Protein AF-B2D1W1-F1 (afdb_monomer)

Radius of gyration: 16.61 Å; Cα contacts (8 Å, |Δi|>4): 278; chains: 1; bounding box: 46×45×45 Å

Foldseek 3Di:
DCVVVVDPDKDWDADPALVRIDMPDPVQQFDWDQCALVVLLLLQLLLCQVCVPVAQADKDQAPCDDDPDPLLRGIAGSLSCQVVSPLVSSLVSQVVCDDVSQLVQCVQLVAAPSDQPPDSSPCSQPNDGIHGNSSVRVSVRCLVVVNGPGDSRSSVSSQVSQFDDDDPPDTDRDGDGDSDDDDDD

Nearest PDB structures (foldseek):
  6skq-assembly2_C  TM=9.955E-01  e=2.187E-29  Escherichia coli
  9ixn-assembly1_A  TM=1.001E+00  e=3.248E-29  Pseudomonas aeruginosa
  2x01-assembly1_A  TM=9.995E-01  e=3.848E-29  Pseudomonas aeruginosa
  9ixq-assembly1_A  TM=1.000E+00  e=4.559E-29  Pseudomonas aeruginosa
  2wgw-assembly1_A  TM=9.970E-01  e=4.824E-29  Pseudomonas aeruginosa

pLDDT: mean 96.83, std 8.1, range [33.5, 98.94]

Sequence (185 aa):
EFSAEAVNGVFVLCKSSSKSCATNDLARASKEYLPASTFKIPNAIIGLETGVIKNEHQVFKWDGKPRAMKQWERDLTLRGAIQVSAVPVFQQIAREVGEVRMQKYLKNFSYGNQNISGGIDKFWLEGQLRISAVNQVEFLESLYLNKLSASKENQLIVKEALVTEAAPEYLVHSKTGFSGVGTES

Secondary structure (DSSP, 8-state):
-GGGGT-----EEESSSTTSEEES-HHHHT--B--GGGGHHHHHHHHHHTTSS--TT-EE---S---SSGGGSS-EEHHHHHHTT-HHHHHHHHHHH-HHHHHHHHHHTT-TT---TT-TTTTTTTSS--B-HHHHHHHHHHHHTT-SSS-HHHHHHHHHHTEEEEETTEEEE------------

Solvent-accessible surface area (backbone atoms only — not comparable to full-atom values): 10769 Å² total; per-residue (Å²): 121,54,74,84,74,70,51,92,75,66,55,79,50,56,62,100,42,84,90,44,62,50,58,84,33,74,72,58,29,67,44,62,38,65,46,19,52,41,48,53,58,63,51,49,44,50,24,40,77,69,55,74,34,81,54,74,81,44,70,50,75,54,88,84,61,91,59,101,45,75,90,56,67,44,69,28,38,54,40,50,33,57,69,73,56,35,58,72,62,55,26,52,47,32,56,72,57,29,63,74,55,50,49,53,49,31,58,64,52,63,47,48,72,53,33,60,50,74,40,66,62,35,12,44,54,76,34,60,25,28,35,19,60,54,51,52,49,52,46,51,50,28,45,73,73,51,65,44,88,58,60,59,66,48,40,48,52,53,50,62,39,24,56,74,47,80,55,100,90,48,75,40,68,61,73,69,58,70,69,69,87,76,79,90,125

Structure (mmCIF, N/CA/C/O backbone):
data_AF-B2D1W1-F1
#
_entry.id   AF-B2D1W1-F1
#
loop_
_atom_site.group_PDB
_atom_site.id
_atom_site.type_symbol
_atom_site.label_atom_id
_atom_site.label_alt_id
_atom_site.label_comp_id
_atom_site.label_asym_id
_atom_site.label_entity_id
_atom_site.label_seq_id
_atom_site.pdbx_PDB_ins_code
_atom_site.Cartn_x
_atom_site.Cartn_y
_atom_site.Cartn_z
_atom_site.occupancy
_atom_site.B_iso_or_equiv
_atom_site.auth_seq_id
_atom_site.auth_comp_id
_atom_site.auth_asym_id
_atom_site.auth_atom_id
_atom_site.pdbx_PDB_model_num
ATOM 1 N N . GLU A 1 1 ? 9.382 -6.962 -25.037 1.00 93.69 1 GLU A N 1
ATOM 2 C CA . GLU A 1 1 ? 8.246 -6.499 -24.205 1.00 93.69 1 GLU A CA 1
ATOM 3 C C . GLU A 1 1 ? 7.854 -5.037 -24.450 1.00 93.69 1 GLU A C 1
ATOM 5 O O . GLU A 1 1 ? 7.032 -4.801 -25.320 1.00 93.69 1 GLU A O 1
ATOM 10 N N . PHE A 1 2 ? 8.444 -4.038 -23.781 1.00 94.56 2 PHE A N 1
ATOM 11 C CA . PHE A 1 2 ? 7.906 -2.658 -23.750 1.00 94.56 2 PHE A CA 1
ATOM 12 C C . PHE A 1 2 ? 7.833 -1.907 -25.100 1.00 94.56 2 PHE A C 1
ATOM 14 O O . PHE A 1 2 ? 6.983 -1.035 -25.265 1.00 94.56 2 PHE A O 1
ATOM 21 N N . SER A 1 3 ? 8.692 -2.240 -26.072 1.00 92.38 3 SER A N 1
ATOM 22 C CA . SER A 1 3 ? 8.760 -1.524 -27.358 1.00 92.38 3 SER A CA 1
ATOM 23 C C . SER A 1 3 ? 7.545 -1.739 -28.265 1.00 92.38 3 SER A C 1
ATOM 25 O O . SER A 1 3 ? 7.283 -0.874 -29.094 1.00 92.38 3 SER A O 1
ATOM 27 N N . ALA A 1 4 ? 6.833 -2.866 -28.147 1.00 94.56 4 ALA A N 1
ATOM 28 C CA . ALA A 1 4 ? 5.715 -3.187 -29.041 1.00 94.56 4 ALA A CA 1
ATOM 29 C C . ALA A 1 4 ? 4.535 -2.210 -28.880 1.00 94.56 4 ALA A C 1
ATOM 31 O O . ALA A 1 4 ? 3.869 -1.891 -29.855 1.00 94.56 4 ALA A O 1
ATOM 32 N N . GLU A 1 5 ? 4.348 -1.686 -27.667 1.00 95.81 5 GLU A N 1
ATOM 33 C CA . GLU A 1 5 ? 3.264 -0.764 -27.294 1.00 95.81 5 GLU A CA 1
ATOM 34 C C . GLU A 1 5 ? 3.790 0.648 -26.963 1.00 95.81 5 GLU A C 1
ATOM 36 O O . GLU A 1 5 ? 3.097 1.451 -26.344 1.00 95.81 5 GLU A O 1
ATOM 41 N N . ALA A 1 6 ? 5.050 0.942 -27.314 1.00 95.94 6 ALA A N 1
ATOM 42 C CA . ALA A 1 6 ? 5.727 2.211 -27.021 1.00 95.94 6 ALA A CA 1
ATOM 43 C C . ALA A 1 6 ? 5.641 2.653 -25.539 1.00 95.94 6 ALA A C 1
ATOM 45 O O . ALA A 1 6 ? 5.537 3.841 -25.225 1.00 95.94 6 ALA A O 1
ATOM 46 N N . VAL A 1 7 ? 5.701 1.699 -24.601 1.00 96.62 7 VAL A N 1
ATOM 47 C CA . VAL A 1 7 ? 5.564 1.989 -23.168 1.00 96.62 7 VAL A CA 1
ATOM 48 C C . VAL A 1 7 ? 6.906 2.389 -22.565 1.00 96.62 7 VAL A C 1
ATOM 50 O O . VAL A 1 7 ? 7.843 1.596 -22.487 1.00 96.62 7 VAL A O 1
ATOM 53 N N . ASN A 1 8 ? 6.965 3.599 -22.015 1.00 96.75 8 ASN A N 1
ATOM 54 C CA . ASN A 1 8 ? 8.075 4.040 -21.176 1.00 96.75 8 ASN A CA 1
ATOM 55 C C . ASN A 1 8 ? 7.902 3.491 -19.750 1.00 96.75 8 ASN A C 1
ATOM 57 O O . ASN A 1 8 ? 7.225 4.105 -18.924 1.00 96.75 8 ASN A O 1
ATOM 61 N N . GLY A 1 9 ? 8.506 2.338 -19.451 1.00 96.69 9 GLY A N 1
ATOM 62 C CA . GLY A 1 9 ? 8.301 1.616 -18.191 1.00 96.69 9 GLY A CA 1
ATOM 63 C C . GLY A 1 9 ? 9.570 1.019 -17.584 1.00 96.69 9 GLY A C 1
ATOM 64 O O . GLY A 1 9 ? 10.626 0.967 -18.212 1.00 96.69 9 GLY A O 1
ATOM 65 N N . VAL A 1 10 ? 9.451 0.570 -16.333 1.00 98.44 10 VAL A N 1
ATOM 66 C CA . VAL A 1 10 ?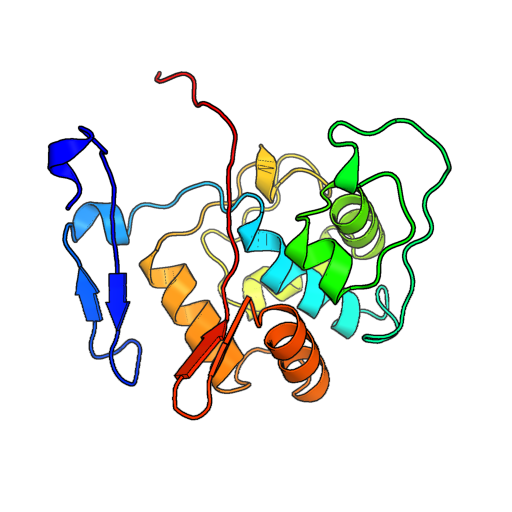 10.499 -0.174 -15.630 1.00 98.44 10 VAL A CA 1
ATOM 67 C C . VAL A 1 10 ? 9.917 -1.423 -14.982 1.00 98.44 10 VAL A C 1
ATOM 69 O O . VAL A 1 10 ? 8.805 -1.394 -14.455 1.00 98.44 10 VAL A O 1
ATOM 72 N N . PHE A 1 11 ? 10.680 -2.506 -15.010 1.00 98.69 11 PHE A N 1
ATOM 73 C CA . PHE A 1 11 ? 10.396 -3.761 -14.339 1.00 98.69 11 PHE A CA 1
ATOM 74 C C . PHE A 1 11 ? 11.609 -4.164 -13.507 1.00 98.69 11 PHE A C 1
ATOM 76 O O . PHE A 1 11 ? 12.718 -4.241 -14.029 1.00 98.69 11 PHE A O 1
ATOM 83 N N . VAL A 1 12 ? 11.385 -4.426 -12.220 1.00 98.75 12 VAL A N 1
ATOM 84 C CA . VAL A 1 12 ? 12.410 -4.898 -11.285 1.00 98.75 12 VAL A CA 1
ATOM 85 C C . VAL A 1 12 ? 12.011 -6.290 -10.817 1.00 98.75 12 VAL A C 1
ATOM 87 O O . VAL A 1 12 ? 10.910 -6.476 -10.303 1.00 98.75 12 VAL A O 1
ATOM 90 N N . LEU A 1 13 ? 12.908 -7.259 -10.985 1.00 98.69 13 LEU A N 1
ATOM 91 C CA . LEU A 1 13 ? 12.710 -8.637 -10.548 1.00 98.69 13 LEU A CA 1
ATOM 92 C C . LEU A 1 13 ? 13.855 -9.055 -9.643 1.00 98.69 13 LEU A C 1
ATOM 94 O O . LEU A 1 13 ? 15.015 -8.943 -10.033 1.00 98.69 13 LEU A O 1
ATOM 98 N N . CYS A 1 14 ? 13.527 -9.597 -8.474 1.00 98.25 14 CYS A N 1
ATOM 99 C CA . CYS A 1 14 ? 14.514 -10.081 -7.523 1.00 98.25 14 CYS A CA 1
ATOM 100 C C . CYS A 1 14 ? 14.258 -11.545 -7.187 1.00 98.25 14 CYS A C 1
ATOM 102 O O . CYS A 1 14 ? 13.140 -11.926 -6.839 1.00 98.25 14 CYS A O 1
ATOM 104 N N . LYS A 1 15 ? 15.296 -12.377 -7.300 1.00 97.50 15 LYS A N 1
ATOM 105 C CA . LYS A 1 15 ? 15.209 -13.805 -6.991 1.00 97.50 15 LYS A CA 1
ATOM 106 C C . LYS A 1 15 ? 15.687 -14.045 -5.565 1.00 97.50 15 LYS A C 1
ATOM 108 O O . LYS A 1 15 ? 16.802 -13.672 -5.208 1.00 97.50 15 LYS A O 1
ATOM 113 N N . SER A 1 16 ? 14.852 -14.707 -4.768 1.00 94.12 16 SER A N 1
ATOM 114 C CA . SER A 1 16 ? 15.085 -15.059 -3.357 1.00 94.12 16 SER A CA 1
ATOM 115 C C . SER A 1 16 ? 15.177 -13.882 -2.379 1.00 94.12 16 SER A C 1
ATOM 117 O O . SER A 1 16 ? 14.629 -13.982 -1.287 1.00 94.12 16 SER A O 1
ATOM 119 N N . SER A 1 17 ? 15.865 -12.793 -2.734 1.00 94.62 17 SER A N 1
ATOM 120 C CA . SER A 1 17 ? 15.967 -11.586 -1.909 1.00 94.62 17 SER A CA 1
ATOM 121 C C . SER A 1 17 ? 16.249 -10.333 -2.737 1.00 94.62 17 SER A C 1
ATOM 123 O O . SER A 1 17 ? 16.724 -10.433 -3.870 1.00 94.62 17 SER A O 1
ATOM 125 N N . SER A 1 18 ? 16.069 -9.157 -2.134 1.00 91.06 18 SER A N 1
ATOM 126 C CA . SER A 1 18 ? 16.426 -7.847 -2.712 1.00 91.06 18 SER A CA 1
ATOM 127 C C . SER A 1 18 ? 17.922 -7.676 -3.031 1.00 91.06 18 SER A C 1
ATOM 129 O O . SER A 1 18 ? 18.312 -6.743 -3.726 1.00 91.06 18 SER A O 1
ATOM 131 N N . LYS A 1 19 ? 18.786 -8.599 -2.586 1.00 93.38 19 LYS A N 1
ATOM 132 C CA . LYS A 1 19 ? 20.223 -8.600 -2.913 1.00 93.38 19 LYS A CA 1
ATOM 133 C C . LYS A 1 19 ? 20.537 -9.128 -4.316 1.00 93.38 19 LYS A C 1
ATOM 135 O O . LYS A 1 19 ? 21.670 -8.999 -4.768 1.00 93.38 19 LYS A O 1
ATOM 140 N N . SER A 1 20 ? 19.576 -9.765 -4.986 1.00 96.31 20 SER A N 1
ATOM 141 C CA . SER A 1 20 ? 19.757 -10.355 -6.316 1.00 96.31 20 SER A CA 1
ATOM 142 C C . SER A 1 20 ? 18.635 -9.897 -7.241 1.00 96.31 20 SER A C 1
ATOM 144 O O . SER A 1 20 ? 17.675 -10.629 -7.486 1.00 96.31 20 SER A O 1
ATOM 146 N N . CYS A 1 21 ? 18.754 -8.658 -7.719 1.00 97.56 21 CYS A N 1
ATOM 147 C CA . CYS A 1 21 ? 17.771 -8.004 -8.577 1.00 97.56 21 CYS A CA 1
ATOM 148 C C . CYS A 1 21 ? 18.305 -7.749 -9.989 1.00 97.56 21 CYS A C 1
ATOM 150 O O . CYS A 1 21 ? 19.489 -7.480 -10.181 1.00 97.56 21 CYS A O 1
ATOM 152 N N . ALA A 1 22 ? 17.401 -7.763 -10.964 1.00 98.44 22 ALA A N 1
ATOM 153 C CA . ALA A 1 22 ? 17.620 -7.308 -12.329 1.00 98.44 22 ALA A CA 1
ATOM 154 C C . ALA A 1 22 ? 16.543 -6.284 -12.713 1.00 98.44 22 ALA A C 1
ATOM 156 O O . ALA A 1 22 ? 15.417 -6.336 -12.213 1.00 98.44 22 ALA A O 1
ATOM 157 N N . THR A 1 23 ? 16.886 -5.354 -13.603 1.00 98.69 23 THR A N 1
ATOM 158 C CA . THR A 1 23 ? 15.960 -4.346 -14.136 1.00 98.69 23 THR A CA 1
ATOM 159 C C . THR A 1 23 ? 16.285 -4.026 -15.588 1.00 98.69 23 THR A C 1
ATOM 161 O O . THR A 1 23 ? 17.437 -4.150 -16.004 1.00 98.69 23 THR A O 1
ATOM 164 N N . ASN A 1 24 ? 15.282 -3.602 -16.359 1.00 98.38 24 ASN A N 1
ATOM 165 C CA . ASN A 1 24 ? 15.484 -3.096 -17.719 1.00 98.38 24 ASN A CA 1
ATOM 166 C C . ASN A 1 24 ? 15.992 -1.643 -17.755 1.00 98.38 24 ASN A C 1
ATOM 168 O O . ASN A 1 24 ? 16.509 -1.215 -18.781 1.00 98.38 24 ASN A O 1
ATOM 172 N N . ASP A 1 25 ? 15.828 -0.883 -16.669 1.00 98.38 25 ASP A N 1
ATOM 173 C CA . ASP A 1 25 ? 16.260 0.514 -16.563 1.00 98.38 25 ASP A CA 1
ATOM 174 C C . ASP A 1 25 ? 16.663 0.817 -15.112 1.00 98.38 25 ASP A C 1
ATOM 176 O O . ASP A 1 25 ? 15.821 0.897 -14.212 1.00 98.38 25 ASP A O 1
ATOM 180 N N . LEU A 1 26 ? 17.971 0.953 -14.874 1.00 97.75 26 LEU A N 1
ATOM 181 C CA . LEU A 1 26 ? 18.530 1.215 -13.543 1.00 97.75 26 LEU A CA 1
ATOM 182 C C . LEU A 1 26 ? 18.140 2.596 -13.012 1.00 97.75 26 LEU A C 1
ATOM 184 O O . LEU A 1 26 ? 17.819 2.731 -11.832 1.00 97.75 26 LEU A O 1
ATOM 188 N N . ALA A 1 27 ? 18.142 3.616 -13.871 1.00 98.12 27 ALA A N 1
ATOM 189 C CA . ALA A 1 27 ? 17.831 4.978 -13.459 1.00 98.12 27 ALA A CA 1
ATOM 190 C C . ALA A 1 27 ? 16.348 5.099 -13.092 1.00 98.12 27 ALA A C 1
ATOM 192 O O . ALA A 1 27 ? 15.994 5.655 -12.050 1.00 98.12 27 ALA A O 1
ATOM 193 N N . ARG A 1 28 ? 15.463 4.520 -13.912 1.00 98.44 28 ARG A N 1
ATOM 194 C CA . ARG A 1 28 ? 14.019 4.559 -13.665 1.00 98.44 28 ARG A CA 1
ATOM 195 C C . ARG A 1 28 ? 13.584 3.656 -12.515 1.00 98.44 28 ARG A C 1
ATOM 197 O O . ARG A 1 28 ? 12.602 3.992 -11.859 1.00 98.44 28 ARG A O 1
ATOM 204 N N . ALA A 1 29 ? 14.305 2.571 -12.225 1.00 98.62 29 ALA A N 1
ATOM 205 C CA . ALA A 1 29 ? 14.002 1.688 -11.093 1.00 98.62 29 ALA A CA 1
ATOM 206 C C . ALA A 1 29 ? 14.073 2.420 -9.742 1.00 98.62 29 ALA A C 1
ATOM 208 O O . ALA A 1 29 ? 13.278 2.131 -8.845 1.00 98.62 29 ALA A O 1
ATOM 209 N N . SER A 1 30 ? 14.981 3.394 -9.631 1.00 98.38 30 SER A N 1
ATOM 210 C CA . SER A 1 30 ? 15.166 4.238 -8.445 1.00 98.38 30 SER A CA 1
ATOM 211 C C . SER A 1 30 ? 14.381 5.552 -8.494 1.00 98.38 30 SER A C 1
ATOM 213 O O . SER A 1 30 ? 14.329 6.263 -7.493 1.00 98.38 30 SER A O 1
ATOM 215 N N . LYS A 1 31 ? 13.745 5.889 -9.624 1.00 98.62 31 LYS A N 1
ATOM 216 C CA . LYS A 1 31 ? 12.903 7.085 -9.739 1.00 98.62 31 LYS A CA 1
ATOM 217 C C . LYS A 1 31 ? 11.603 6.887 -8.964 1.00 98.62 31 LYS A C 1
ATOM 219 O O . LYS A 1 31 ? 10.946 5.854 -9.085 1.00 98.62 31 LYS A O 1
ATOM 224 N N . GLU A 1 32 ? 11.229 7.888 -8.177 1.00 98.62 32 GLU A N 1
ATOM 225 C CA . GLU A 1 32 ? 10.056 7.815 -7.313 1.00 98.62 32 GLU A CA 1
ATOM 226 C C . GLU A 1 32 ? 8.794 8.359 -8.001 1.00 98.62 32 GLU A C 1
ATOM 228 O O . GLU A 1 32 ? 8.817 9.406 -8.651 1.00 98.62 32 GLU A O 1
ATOM 233 N N . TYR A 1 33 ? 7.670 7.666 -7.818 1.00 98.62 33 TYR A N 1
ATOM 234 C CA . TYR A 1 33 ? 6.361 8.026 -8.371 1.00 98.62 33 TYR A CA 1
ATOM 235 C C . TYR A 1 33 ? 5.2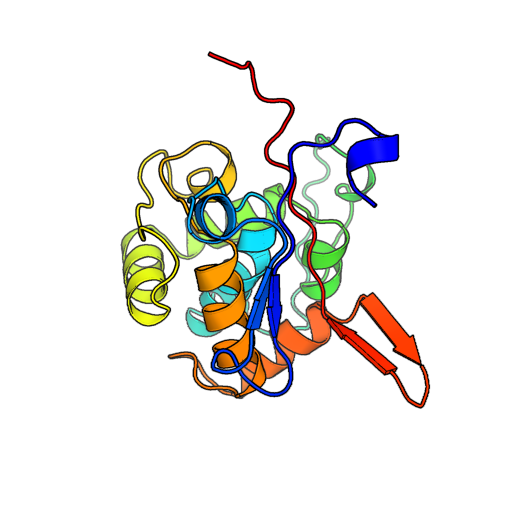78 7.963 -7.294 1.00 98.62 33 TYR A C 1
ATOM 237 O O . TYR A 1 33 ? 5.484 7.393 -6.222 1.00 98.62 33 TYR A O 1
ATOM 245 N N . LEU A 1 34 ? 4.104 8.534 -7.577 1.00 98.56 34 LEU A N 1
ATOM 246 C CA . LEU A 1 34 ? 2.923 8.328 -6.739 1.00 98.56 34 LEU A CA 1
ATOM 247 C C . LEU A 1 34 ? 2.612 6.823 -6.641 1.00 98.56 34 LEU A C 1
ATOM 249 O O . LEU A 1 34 ? 2.502 6.165 -7.677 1.00 98.56 34 LEU A O 1
ATOM 253 N N . PRO A 1 35 ? 2.421 6.264 -5.433 1.00 98.75 35 PRO A N 1
ATOM 254 C CA . PRO A 1 35 ? 2.075 4.849 -5.290 1.00 98.75 35 PRO A CA 1
ATOM 255 C C . PRO A 1 35 ? 0.647 4.536 -5.758 1.00 98.75 35 PRO A C 1
ATOM 257 O O . PRO A 1 35 ? 0.329 3.389 -6.083 1.00 98.75 35 PRO A O 1
ATOM 260 N N . ALA A 1 36 ? -0.246 5.532 -5.763 1.00 98.69 36 ALA A N 1
ATOM 261 C CA . ALA A 1 36 ? -1.661 5.342 -6.039 1.00 98.69 36 ALA A CA 1
ATOM 262 C C . ALA A 1 36 ? -2.220 4.151 -5.233 1.00 98.69 36 ALA A C 1
ATOM 264 O O . ALA A 1 36 ? -1.994 4.015 -4.031 1.00 98.69 36 ALA A O 1
ATOM 265 N N . SER A 1 37 ? -2.952 3.247 -5.881 1.00 98.75 37 SER A N 1
ATOM 266 C CA . SER A 1 37 ? -3.598 2.132 -5.188 1.00 98.75 37 SER A CA 1
ATOM 267 C C . SER A 1 37 ? -2.663 1.030 -4.674 1.00 98.75 37 SER A C 1
ATOM 269 O O . SER A 1 37 ? -3.156 0.180 -3.928 1.00 98.75 37 SER A O 1
ATOM 271 N N . THR A 1 38 ? -1.355 1.038 -4.971 1.00 98.94 38 THR A N 1
ATOM 272 C CA . THR A 1 38 ? -0.424 0.124 -4.275 1.00 98.94 38 THR A CA 1
ATOM 273 C C . THR A 1 38 ? -0.316 0.482 -2.792 1.00 98.94 38 THR A C 1
ATOM 275 O O . THR A 1 38 ? -0.098 -0.393 -1.960 1.00 98.94 38 THR A O 1
ATOM 278 N N . PHE A 1 39 ? -0.585 1.745 -2.431 1.00 98.94 39 PHE A N 1
ATOM 279 C CA . PHE A 1 39 ? -0.595 2.219 -1.046 1.00 98.94 39 PHE A CA 1
ATOM 280 C C . PHE A 1 39 ? -1.648 1.529 -0.161 1.00 98.94 39 PHE A C 1
ATOM 282 O O . PHE A 1 39 ? -1.575 1.586 1.064 1.00 98.94 39 PHE A O 1
ATOM 289 N N . LYS A 1 40 ? -2.613 0.810 -0.750 1.00 98.94 40 LYS A N 1
ATOM 290 C CA . LYS A 1 40 ? -3.554 -0.012 0.022 1.00 98.94 40 LYS A CA 1
ATOM 291 C C . LYS A 1 40 ? -2.852 -1.095 0.851 1.00 98.94 40 LYS A C 1
ATOM 293 O O . LYS A 1 40 ? -3.407 -1.492 1.868 1.00 98.94 40 LYS A O 1
ATOM 298 N N . ILE A 1 41 ? -1.645 -1.529 0.464 1.00 98.94 41 ILE A N 1
ATOM 299 C CA . ILE A 1 41 ? -0.858 -2.507 1.228 1.00 98.94 41 ILE A CA 1
ATOM 300 C C . ILE A 1 41 ? -0.434 -1.930 2.591 1.00 98.94 41 ILE A C 1
ATOM 302 O O . ILE A 1 41 ? -0.916 -2.440 3.603 1.00 98.94 41 ILE A O 1
ATOM 306 N N . PRO A 1 42 ? 0.390 -0.861 2.674 1.00 98.94 42 PRO A N 1
ATOM 307 C CA . PRO A 1 42 ? 0.742 -0.281 3.968 1.00 98.94 42 PRO A CA 1
ATOM 308 C C . PRO A 1 42 ? -0.484 0.267 4.706 1.00 98.94 42 PRO A C 1
ATOM 310 O O . PRO A 1 42 ? -0.581 0.083 5.913 1.00 98.94 42 PRO A O 1
ATOM 313 N N . ASN A 1 43 ? -1.458 0.867 4.010 1.00 98.94 43 ASN A N 1
ATOM 314 C CA . ASN A 1 43 ? -2.650 1.417 4.663 1.00 98.94 43 ASN A CA 1
ATOM 315 C C . ASN A 1 43 ? -3.492 0.327 5.363 1.00 98.94 43 ASN A C 1
ATOM 317 O O . ASN A 1 43 ? -3.991 0.551 6.461 1.00 98.94 43 ASN A O 1
ATOM 321 N N . ALA A 1 44 ? -3.594 -0.880 4.790 1.00 98.94 44 ALA A N 1
ATOM 322 C CA . ALA A 1 44 ? -4.268 -2.007 5.443 1.00 98.94 44 ALA A CA 1
ATOM 323 C C . ALA A 1 44 ? -3.530 -2.474 6.707 1.00 98.94 44 ALA A C 1
ATOM 325 O O . ALA A 1 44 ? -4.163 -2.658 7.744 1.00 98.94 44 ALA A O 1
ATOM 326 N N . ILE A 1 45 ? -2.199 -2.612 6.642 1.00 98.94 45 ILE A N 1
ATOM 327 C CA . ILE A 1 45 ? -1.377 -3.003 7.801 1.00 98.94 45 ILE A CA 1
ATOM 328 C C . ILE A 1 45 ? -1.540 -1.974 8.924 1.00 98.94 45 ILE A C 1
ATOM 330 O O . ILE A 1 45 ? -1.775 -2.338 10.070 1.00 98.94 45 ILE A O 1
ATOM 334 N N . ILE A 1 46 ? -1.469 -0.683 8.592 1.00 98.94 46 ILE A N 1
ATOM 335 C CA . ILE A 1 46 ? -1.609 0.411 9.559 1.00 98.94 46 ILE A CA 1
ATOM 336 C C . ILE A 1 46 ? -3.018 0.439 10.152 1.00 98.94 46 ILE A C 1
ATOM 338 O O . ILE A 1 46 ? -3.170 0.604 11.362 1.00 98.94 46 ILE A O 1
ATOM 342 N N . GLY A 1 47 ? -4.048 0.265 9.323 1.00 98.94 47 GLY A N 1
ATOM 343 C CA . GLY A 1 47 ? -5.431 0.183 9.778 1.00 98.94 47 GLY A CA 1
ATOM 344 C C . GLY A 1 47 ? -5.632 -0.933 10.805 1.00 98.94 47 GLY A C 1
ATOM 345 O O . GLY A 1 47 ? -6.232 -0.686 11.849 1.00 98.94 47 GLY A O 1
ATOM 346 N N . LEU A 1 48 ? -5.069 -2.119 10.555 1.00 98.94 48 LEU A N 1
ATOM 347 C CA . LEU A 1 48 ? -5.109 -3.246 11.491 1.00 98.94 48 LEU A CA 1
ATOM 348 C C . LEU A 1 48 ? -4.317 -2.962 12.779 1.00 98.94 48 LEU A C 1
ATOM 350 O O . LEU A 1 48 ? -4.846 -3.092 13.878 1.00 98.94 48 LEU A O 1
ATOM 354 N N . GLU A 1 49 ? -3.072 -2.491 12.667 1.00 98.88 49 GLU A N 1
ATOM 355 C CA . GLU A 1 49 ? -2.210 -2.214 13.830 1.00 98.88 49 GLU A CA 1
ATOM 356 C C . GLU A 1 49 ? -2.744 -1.098 14.734 1.00 98.88 49 GLU A C 1
ATOM 358 O O . GLU A 1 49 ? -2.450 -1.041 15.926 1.00 98.88 49 GLU A O 1
ATOM 363 N N . THR A 1 50 ? -3.510 -0.167 14.171 1.00 98.81 50 THR A N 1
ATOM 364 C CA . THR A 1 50 ? -4.126 0.925 14.931 1.00 98.81 50 THR A CA 1
ATOM 365 C C . THR A 1 50 ? -5.509 0.584 15.480 1.00 98.81 50 THR A C 1
ATOM 367 O O . THR A 1 50 ? -6.096 1.427 16.161 1.00 98.81 50 THR A O 1
ATOM 370 N N . GLY A 1 51 ? -6.031 -0.612 15.184 1.00 98.62 51 GLY A N 1
ATOM 371 C CA . GLY A 1 51 ? -7.372 -1.056 15.568 1.00 98.62 51 GLY A CA 1
ATOM 372 C C . GLY A 1 51 ? -8.514 -0.371 14.809 1.00 98.62 51 GLY A C 1
ATOM 373 O O . GLY A 1 51 ? -9.675 -0.611 15.128 1.00 98.62 51 GLY A O 1
ATOM 374 N N . VAL A 1 52 ? -8.208 0.469 13.811 1.00 98.69 52 VAL A N 1
ATOM 375 C CA . VAL A 1 52 ? -9.199 1.072 12.897 1.00 98.69 52 VAL A CA 1
ATOM 376 C C . VAL A 1 52 ? -9.872 -0.015 12.058 1.00 98.69 52 VAL A C 1
ATOM 378 O O . VAL A 1 52 ? -11.075 0.015 11.805 1.00 98.69 52 VAL A O 1
ATOM 381 N N . ILE A 1 53 ? -9.083 -1.009 11.656 1.00 98.75 53 ILE A N 1
ATOM 382 C CA . ILE A 1 53 ? -9.577 -2.266 11.118 1.00 98.75 53 ILE A CA 1
ATOM 383 C C . ILE A 1 53 ? -9.471 -3.290 12.245 1.00 98.75 53 ILE A C 1
ATOM 385 O O . ILE A 1 53 ? -8.377 -3.598 12.703 1.00 98.75 53 ILE A O 1
ATOM 389 N N . LYS A 1 54 ? -10.607 -3.809 12.704 1.00 98.19 54 LYS A N 1
ATOM 390 C CA . LYS A 1 54 ? -10.691 -4.749 13.821 1.00 98.19 54 LYS A CA 1
ATOM 391 C C . LYS A 1 54 ? -9.988 -6.069 13.513 1.00 98.19 54 LYS A C 1
ATOM 393 O O . LYS A 1 54 ? -9.305 -6.596 14.381 1.00 98.19 54 LYS A O 1
ATOM 398 N N . ASN A 1 55 ? -10.238 -6.620 12.325 1.00 97.44 55 ASN A N 1
ATOM 399 C CA . ASN A 1 55 ? -9.690 -7.882 11.823 1.00 97.44 55 ASN A CA 1
ATOM 400 C C . ASN A 1 55 ? -10.052 -8.068 10.333 1.00 97.44 55 ASN A C 1
ATOM 402 O O . ASN A 1 55 ? -10.714 -7.222 9.724 1.00 97.44 55 ASN A O 1
ATOM 406 N N . GLU A 1 56 ? -9.648 -9.190 9.744 1.00 94.62 56 GLU A N 1
ATOM 407 C CA . GLU A 1 56 ? -9.886 -9.577 8.350 1.00 94.62 56 GLU A CA 1
ATOM 408 C C . GLU A 1 56 ? -11.371 -9.743 7.981 1.00 94.62 56 GLU A C 1
ATOM 410 O O . GLU A 1 56 ? -11.737 -9.621 6.807 1.00 94.62 56 GLU A O 1
ATOM 415 N N . HIS A 1 57 ? -12.235 -9.980 8.973 1.00 97.00 57 HIS A N 1
ATOM 416 C CA . HIS A 1 57 ? -13.674 -10.185 8.796 1.00 97.00 57 HIS A CA 1
ATOM 417 C C . HIS A 1 57 ? -14.498 -8.897 8.892 1.00 97.00 57 HIS A C 1
ATOM 419 O O . HIS A 1 57 ? -15.715 -8.936 8.696 1.00 97.00 57 HIS A O 1
ATOM 425 N N . GLN A 1 58 ? -13.876 -7.749 9.179 1.00 97.94 58 GLN A N 1
ATOM 426 C CA . GLN A 1 58 ? -14.593 -6.479 9.195 1.00 97.94 58 GLN A CA 1
ATOM 427 C C . GLN A 1 58 ? -15.242 -6.198 7.835 1.00 97.94 58 GLN A C 1
ATOM 429 O O . GLN A 1 58 ? -14.604 -6.255 6.780 1.00 97.94 58 GLN A O 1
ATOM 434 N N . VAL A 1 59 ? -16.526 -5.842 7.887 1.00 98.19 59 VAL A N 1
ATOM 435 C CA . VAL A 1 59 ? -17.301 -5.407 6.727 1.00 98.19 59 VAL A CA 1
ATOM 436 C C . VAL A 1 59 ? -17.363 -3.884 6.706 1.00 98.19 59 VAL A C 1
ATOM 438 O O . VAL A 1 59 ? -17.872 -3.252 7.630 1.00 98.19 59 VAL A O 1
ATOM 441 N N . PHE A 1 60 ? -16.885 -3.294 5.616 1.00 98.19 60 PHE A N 1
ATOM 442 C CA . PHE A 1 60 ? -17.034 -1.879 5.305 1.00 98.19 60 PHE A CA 1
ATOM 443 C C . PHE A 1 60 ? -18.372 -1.676 4.599 1.00 98.19 60 PHE A C 1
ATOM 445 O O . PHE A 1 60 ? -18.514 -1.993 3.413 1.00 98.19 60 PHE A O 1
ATOM 452 N N . LYS A 1 61 ? -19.364 -1.189 5.349 1.00 97.81 61 LYS A N 1
ATOM 453 C CA . LYS A 1 61 ? -20.725 -0.987 4.845 1.00 97.81 61 LYS A CA 1
ATOM 454 C C . LYS A 1 61 ? -20.754 0.113 3.784 1.00 97.81 61 LYS A C 1
ATOM 456 O O . LYS A 1 61 ? -20.111 1.154 3.935 1.00 97.81 61 LYS A O 1
ATOM 461 N N . TRP A 1 62 ? -21.506 -0.112 2.714 1.00 97.69 62 TRP A N 1
ATOM 462 C CA . TRP A 1 62 ? -21.815 0.933 1.747 1.00 97.69 62 TRP A CA 1
ATOM 463 C C . TRP A 1 62 ? -22.944 1.822 2.273 1.00 97.69 62 TRP A C 1
ATOM 465 O O . TRP A 1 62 ? -23.930 1.349 2.830 1.00 97.69 62 TRP A O 1
ATOM 475 N N . ASP A 1 63 ? -22.795 3.128 2.084 1.00 95.00 63 ASP A N 1
ATOM 476 C CA . ASP A 1 63 ? -23.721 4.175 2.530 1.00 95.00 63 ASP A CA 1
ATOM 477 C C . ASP A 1 63 ? -24.881 4.427 1.548 1.00 95.00 63 ASP A C 1
ATOM 479 O O . ASP A 1 63 ? -25.668 5.359 1.728 1.00 95.00 63 ASP A O 1
ATOM 483 N N . GLY A 1 64 ? -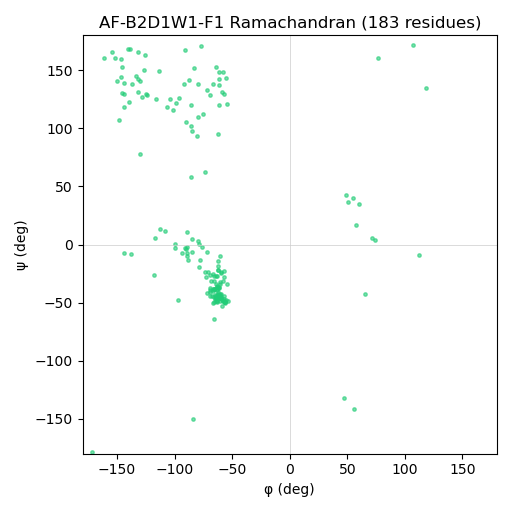24.978 3.630 0.481 1.00 95.94 64 GLY A N 1
ATOM 484 C CA . GLY A 1 64 ? -25.987 3.787 -0.566 1.00 95.94 64 GLY A CA 1
ATOM 485 C C . GLY A 1 64 ? -25.734 4.968 -1.508 1.00 95.94 64 GLY A C 1
ATOM 486 O O . GLY A 1 64 ? -26.572 5.247 -2.367 1.00 95.94 64 GLY A O 1
ATOM 487 N N . LYS A 1 65 ? -24.613 5.693 -1.371 1.00 96.25 65 LYS A N 1
ATOM 488 C CA . LYS A 1 65 ? -24.299 6.842 -2.230 1.00 96.25 65 LYS A CA 1
ATOM 489 C C . LYS A 1 65 ? -23.560 6.402 -3.497 1.00 96.25 65 LYS A C 1
ATOM 491 O O . LYS A 1 65 ? -22.700 5.518 -3.417 1.00 96.25 65 LYS A O 1
ATOM 496 N N . PRO A 1 66 ? -23.851 7.012 -4.663 1.00 96.94 66 PRO A N 1
ATOM 497 C CA . PRO A 1 66 ? -23.125 6.721 -5.895 1.00 96.94 66 PRO A CA 1
ATOM 498 C C . PRO A 1 66 ? -21.613 6.916 -5.739 1.00 96.94 66 PRO A C 1
ATOM 500 O O . PRO A 1 66 ? -21.163 7.837 -5.055 1.00 96.94 66 PRO A O 1
ATOM 503 N N . ARG A 1 67 ? -20.822 6.061 -6.394 1.00 96.62 67 ARG A N 1
ATOM 504 C CA . ARG A 1 67 ? -19.350 6.118 -6.382 1.00 96.62 67 ARG A CA 1
ATOM 505 C C . ARG A 1 67 ? -18.797 6.170 -7.805 1.00 96.62 67 ARG A C 1
ATOM 507 O O . ARG A 1 67 ? -19.473 5.805 -8.759 1.00 96.62 67 ARG A O 1
ATOM 514 N N . ALA A 1 68 ? -17.528 6.564 -7.941 1.00 95.25 68 ALA A N 1
ATOM 515 C CA . ALA A 1 68 ? -16.857 6.663 -9.243 1.00 95.25 68 ALA A CA 1
ATOM 516 C C . ALA A 1 68 ? -16.796 5.328 -10.014 1.00 95.25 68 ALA A C 1
ATOM 518 O O . ALA A 1 68 ? -16.684 5.327 -11.236 1.00 95.25 68 ALA A O 1
ATOM 519 N N . MET A 1 69 ? -16.881 4.189 -9.317 1.00 95.81 69 MET A N 1
ATOM 520 C CA . MET A 1 69 ? -16.972 2.869 -9.937 1.00 95.81 69 MET A CA 1
ATOM 521 C C . MET A 1 69 ? -18.105 2.055 -9.313 1.00 95.81 69 MET A C 1
ATOM 523 O O . MET A 1 69 ? -18.154 1.889 -8.093 1.00 95.81 69 MET A O 1
ATOM 527 N N . LYS A 1 70 ? -18.955 1.452 -10.154 1.00 97.00 70 LYS A N 1
ATOM 528 C CA . LYS A 1 70 ? -20.081 0.606 -9.714 1.00 97.00 70 LYS A CA 1
ATOM 529 C C . LYS A 1 70 ? -19.654 -0.587 -8.860 1.00 97.00 70 LYS A C 1
ATOM 531 O O . LYS A 1 70 ? -20.365 -0.989 -7.948 1.00 97.00 70 LYS A O 1
ATOM 536 N N . GLN A 1 71 ? -18.459 -1.127 -9.092 1.00 97.00 71 GLN A N 1
ATOM 537 C CA . GLN A 1 71 ? -17.908 -2.205 -8.265 1.00 97.00 71 GLN A CA 1
ATOM 538 C C . GLN A 1 71 ? -17.682 -1.809 -6.792 1.00 97.00 71 GLN A C 1
ATOM 540 O O . GLN A 1 71 ? -17.592 -2.693 -5.946 1.00 97.00 71 GLN A O 1
ATOM 545 N N . TRP A 1 72 ? -17.632 -0.510 -6.464 1.00 98.19 72 TRP A N 1
ATOM 546 C CA . TRP A 1 72 ? -17.496 -0.021 -5.087 1.00 98.19 72 TRP A CA 1
ATOM 547 C C . TRP A 1 72 ? -18.837 0.182 -4.370 1.00 98.19 72 TRP A C 1
ATOM 549 O O . TRP A 1 72 ? -18.829 0.453 -3.171 1.00 98.19 72 TRP A O 1
ATOM 559 N N . GLU A 1 73 ? -19.968 0.101 -5.070 1.00 98.19 73 GLU A N 1
ATOM 560 C CA . GLU A 1 73 ? -21.319 0.322 -4.528 1.00 98.19 73 GLU A CA 1
ATOM 561 C C . GLU A 1 73 ? -21.879 -0.965 -3.901 1.00 98.19 73 GLU A C 1
ATOM 563 O O . GLU A 1 73 ? -22.879 -1.524 -4.345 1.00 98.19 73 GLU A O 1
ATOM 568 N N . ARG A 1 74 ? -21.157 -1.500 -2.914 1.00 98.31 74 ARG A N 1
ATOM 569 C CA . ARG A 1 74 ? -21.522 -2.702 -2.156 1.00 98.31 74 ARG A CA 1
ATOM 570 C C . ARG A 1 74 ? -20.747 -2.755 -0.845 1.00 98.31 74 ARG A C 1
ATOM 572 O O . ARG A 1 74 ? -19.691 -2.131 -0.726 1.00 98.31 74 ARG A O 1
ATOM 579 N N . ASP A 1 75 ? -21.247 -3.536 0.102 1.00 98.56 75 ASP A N 1
ATOM 580 C CA . ASP A 1 75 ? -20.484 -3.904 1.292 1.00 98.56 75 ASP A CA 1
ATOM 581 C C . ASP A 1 75 ? -19.232 -4.691 0.882 1.00 98.56 75 ASP A C 1
ATOM 583 O O . ASP A 1 75 ? -19.283 -5.551 -0.001 1.00 98.56 75 ASP A O 1
ATOM 587 N N . LEU A 1 76 ? -18.096 -4.389 1.509 1.00 98.50 76 LEU A N 1
ATOM 588 C CA . LEU A 1 76 ? -16.812 -5.000 1.167 1.00 98.50 76 LEU A CA 1
ATOM 589 C C . LEU A 1 76 ? -16.109 -5.520 2.418 1.00 98.50 76 LEU A C 1
ATOM 591 O O . LEU A 1 76 ? -16.098 -4.859 3.450 1.00 98.50 76 LEU A O 1
ATOM 595 N N . THR A 1 77 ? -15.469 -6.680 2.306 1.00 98.38 77 THR A N 1
ATOM 596 C CA . THR A 1 77 ? -14.450 -7.128 3.268 1.00 98.38 77 THR A CA 1
ATOM 597 C C . THR A 1 77 ? -13.129 -6.399 3.011 1.00 98.38 77 THR A C 1
ATOM 599 O O . THR A 1 77 ? -12.972 -5.754 1.968 1.00 98.38 77 THR A O 1
ATOM 602 N N . LEU A 1 78 ? -12.139 -6.538 3.900 1.00 98.56 78 LEU A N 1
ATOM 603 C CA . LEU A 1 78 ? -10.791 -6.006 3.656 1.00 98.56 78 LEU A CA 1
ATOM 604 C C . LEU A 1 78 ? -10.194 -6.542 2.345 1.00 98.56 78 LEU A C 1
ATOM 606 O O . LEU A 1 78 ? -9.767 -5.759 1.493 1.00 98.56 78 LEU A O 1
ATOM 610 N N . ARG A 1 79 ? -10.240 -7.867 2.142 1.00 98.56 79 ARG A N 1
ATOM 611 C CA . ARG A 1 79 ? -9.796 -8.508 0.894 1.00 98.56 79 ARG A CA 1
ATOM 612 C C . ARG A 1 79 ? -10.549 -7.949 -0.311 1.00 98.56 79 ARG A C 1
ATOM 614 O O . ARG A 1 79 ? -9.917 -7.534 -1.278 1.00 98.56 79 ARG A O 1
ATOM 621 N N . GLY A 1 80 ? -11.877 -7.861 -0.235 1.00 98.44 80 GLY A N 1
ATOM 622 C CA . GLY A 1 80 ? -12.696 -7.299 -1.310 1.00 98.44 80 GLY A CA 1
ATOM 623 C C . GLY A 1 80 ? -12.297 -5.864 -1.661 1.00 98.44 80 GLY A C 1
ATOM 624 O O . GLY A 1 80 ? -12.049 -5.568 -2.827 1.00 98.44 80 GLY A O 1
ATOM 625 N N . ALA A 1 81 ? -12.164 -4.988 -0.660 1.00 98.69 81 ALA A N 1
ATOM 626 C CA . ALA A 1 81 ? -11.804 -3.583 -0.845 1.00 98.69 81 ALA A CA 1
ATOM 627 C C . ALA A 1 81 ? -10.404 -3.392 -1.455 1.00 98.69 81 ALA A C 1
ATOM 629 O O . ALA A 1 81 ? -10.209 -2.480 -2.265 1.00 98.69 81 ALA A O 1
ATOM 630 N N . ILE A 1 82 ? -9.439 -4.251 -1.111 1.00 98.69 82 ILE A N 1
ATOM 631 C CA . ILE A 1 82 ? -8.104 -4.267 -1.728 1.00 98.69 82 ILE A CA 1
ATOM 632 C C . ILE A 1 82 ? -8.201 -4.688 -3.198 1.00 98.69 82 ILE A C 1
ATOM 634 O O . ILE A 1 82 ? -7.695 -3.971 -4.067 1.00 98.69 82 ILE A O 1
ATOM 638 N N . GLN A 1 83 ? -8.882 -5.803 -3.475 1.00 98.12 83 GLN A N 1
ATOM 639 C CA . GLN A 1 83 ? -8.978 -6.417 -4.804 1.00 98.12 83 GLN A CA 1
ATOM 640 C C . GLN A 1 83 ? -9.688 -5.504 -5.813 1.00 98.12 83 GLN A C 1
ATOM 642 O O . GLN A 1 83 ? -9.124 -5.184 -6.857 1.00 98.12 83 GLN A O 1
ATOM 647 N N . VAL A 1 84 ? -10.864 -4.963 -5.465 1.00 98.38 84 VAL A N 1
ATOM 648 C CA . VAL A 1 84 ? -11.587 -4.001 -6.332 1.00 98.38 84 VAL A CA 1
ATOM 649 C C . VAL A 1 84 ? -11.028 -2.579 -6.243 1.00 98.38 84 VAL A C 1
ATOM 651 O O . VAL A 1 84 ? -11.560 -1.636 -6.834 1.00 98.38 84 VAL A O 1
ATOM 654 N N . SER A 1 85 ? -9.950 -2.405 -5.475 1.00 98.00 85 SER A N 1
ATOM 655 C CA . SER A 1 85 ? -9.253 -1.142 -5.292 1.00 98.00 85 SER A CA 1
ATOM 656 C C . SER A 1 85 ? -10.171 -0.001 -4.820 1.00 98.00 85 SER A C 1
ATOM 658 O O . SER A 1 85 ? -10.000 1.141 -5.247 1.00 98.00 85 SER A O 1
ATOM 660 N N . ALA A 1 86 ? -11.101 -0.285 -3.903 1.00 98.44 86 ALA A N 1
ATOM 661 C CA . ALA A 1 86 ? -12.095 0.661 -3.393 1.00 98.44 86 ALA A CA 1
ATOM 662 C C . ALA A 1 86 ? -11.443 1.845 -2.664 1.00 98.44 86 ALA A C 1
ATOM 664 O O . ALA A 1 86 ? -11.130 1.773 -1.475 1.00 98.44 86 ALA A O 1
ATOM 665 N N . VAL A 1 87 ? -11.230 2.949 -3.384 1.00 98.38 87 VAL A N 1
ATOM 666 C CA . VAL A 1 87 ? -10.607 4.166 -2.841 1.00 98.38 87 VAL A CA 1
ATOM 667 C C . VAL A 1 87 ? -11.377 4.716 -1.630 1.00 98.38 87 VAL A C 1
ATOM 669 O O . VAL A 1 87 ? -10.730 4.913 -0.604 1.00 98.38 87 VAL A O 1
ATOM 672 N N . PRO A 1 88 ? -12.721 4.854 -1.652 1.00 98.25 88 PRO A N 1
ATOM 673 C CA . PRO A 1 88 ? -13.454 5.468 -0.541 1.00 98.25 88 PRO A CA 1
ATOM 674 C C . PRO A 1 88 ? -13.301 4.737 0.802 1.00 98.25 88 PRO A C 1
ATOM 676 O O . PRO A 1 88 ? -13.265 5.379 1.848 1.00 98.25 88 PRO A O 1
ATOM 679 N N . VAL A 1 89 ? -13.156 3.405 0.782 1.00 98.62 89 VAL A N 1
ATOM 680 C CA . VAL A 1 89 ? -12.919 2.601 1.996 1.00 98.62 89 VAL A CA 1
ATOM 681 C C . VAL A 1 89 ? -11.573 2.969 2.624 1.00 98.62 89 VAL A C 1
ATOM 683 O O . VAL A 1 89 ? -11.492 3.274 3.809 1.00 98.62 89 VAL A O 1
ATOM 686 N N . PHE A 1 90 ? -10.516 3.013 1.812 1.00 98.75 90 PHE A N 1
ATOM 687 C CA . PHE A 1 90 ? -9.164 3.327 2.279 1.00 98.75 90 PHE A CA 1
ATOM 688 C C . PHE A 1 90 ? -8.957 4.807 2.615 1.00 98.75 90 PHE A C 1
ATOM 690 O O . PHE A 1 90 ? -8.101 5.125 3.438 1.00 98.75 90 PHE A O 1
ATOM 697 N N . GLN A 1 91 ? -9.759 5.700 2.032 1.00 98.75 91 GLN A N 1
ATOM 698 C CA . GLN A 1 91 ? -9.841 7.095 2.458 1.00 98.75 91 GLN A CA 1
ATOM 699 C C . GLN A 1 91 ? -10.392 7.215 3.873 1.00 98.75 91 GLN A C 1
ATOM 701 O O . GLN A 1 91 ? -9.790 7.889 4.702 1.00 98.75 91 GLN A O 1
ATOM 706 N N . GLN A 1 92 ? -11.488 6.515 4.171 1.00 98.56 92 GLN A N 1
ATOM 707 C CA . GLN A 1 92 ? -12.061 6.522 5.512 1.00 98.56 92 GLN A CA 1
ATOM 708 C C . GLN A 1 92 ? -11.100 5.917 6.547 1.00 98.56 92 GLN A C 1
ATOM 710 O O . GLN A 1 92 ? -10.867 6.537 7.581 1.00 98.56 92 GLN A O 1
ATOM 715 N N . ILE A 1 93 ? -10.453 4.789 6.220 1.00 98.81 93 ILE A N 1
ATOM 716 C CA . ILE A 1 93 ? -9.400 4.198 7.064 1.00 98.81 93 ILE A CA 1
ATOM 717 C C . ILE A 1 93 ? -8.292 5.222 7.342 1.00 98.81 93 ILE A C 1
ATOM 719 O O . ILE A 1 93 ? -7.911 5.410 8.493 1.00 98.81 93 ILE A O 1
ATOM 723 N N . ALA A 1 94 ? -7.794 5.924 6.319 1.00 98.88 94 ALA A N 1
ATOM 724 C CA . ALA A 1 94 ? -6.715 6.894 6.498 1.00 98.88 94 ALA A CA 1
ATOM 725 C C . ALA A 1 94 ? -7.119 8.071 7.405 1.00 98.88 94 ALA A C 1
ATOM 727 O O . ALA A 1 94 ? -6.320 8.485 8.246 1.00 98.88 94 ALA A O 1
ATOM 728 N N . ARG A 1 95 ? -8.359 8.574 7.290 1.00 98.88 95 ARG A N 1
ATOM 729 C CA . ARG A 1 95 ? -8.893 9.619 8.187 1.00 98.88 95 ARG A CA 1
ATOM 730 C C . ARG A 1 95 ? -8.930 9.154 9.638 1.00 98.88 95 ARG A C 1
ATOM 732 O O . ARG A 1 95 ? -8.514 9.898 10.518 1.00 98.88 95 ARG A O 1
ATOM 739 N N . GLU A 1 96 ? -9.398 7.931 9.876 1.00 98.81 96 GLU A N 1
ATOM 740 C CA . GLU A 1 96 ? -9.475 7.355 11.220 1.00 98.81 96 GLU A CA 1
ATOM 741 C C . GLU A 1 96 ? -8.086 7.064 11.793 1.00 98.81 96 GLU A C 1
ATOM 743 O O . GLU A 1 96 ? -7.839 7.348 12.963 1.00 98.81 96 GLU A O 1
ATOM 748 N N . VAL A 1 97 ? -7.141 6.579 10.978 1.00 98.88 97 VAL A N 1
ATOM 749 C CA . VAL A 1 97 ? -5.726 6.442 11.360 1.00 98.88 97 VAL A CA 1
ATOM 750 C C . VAL A 1 97 ? -5.147 7.806 11.756 1.00 98.88 97 VAL A C 1
ATOM 752 O O . VAL A 1 97 ? -4.526 7.921 12.816 1.00 98.88 97 VAL A O 1
ATOM 755 N N . GLY A 1 98 ? -5.383 8.840 10.951 1.00 98.81 98 GLY A N 1
ATOM 756 C CA . GLY A 1 98 ? -4.905 10.199 11.188 1.00 98.81 98 GLY A CA 1
ATOM 757 C C . GLY A 1 98 ? -3.416 10.400 10.875 1.00 98.81 98 GLY A C 1
ATOM 758 O O . GLY A 1 98 ? -2.620 9.459 10.824 1.00 98.81 98 GLY A O 1
ATOM 759 N N . GLU A 1 99 ? -3.025 11.660 10.680 1.00 98.81 99 GLU A N 1
ATOM 760 C CA . GLU A 1 99 ? -1.695 12.043 10.174 1.00 98.81 99 GLU A CA 1
ATOM 761 C C . GLU A 1 99 ? -0.542 11.579 11.069 1.00 98.81 99 GLU A C 1
ATOM 763 O O . GLU A 1 99 ? 0.418 10.988 10.578 1.00 98.81 99 GLU A O 1
ATOM 768 N N . VAL A 1 100 ? -0.647 11.773 12.388 1.00 98.81 100 VAL A N 1
ATOM 769 C CA . VAL A 1 100 ? 0.433 11.445 13.338 1.00 98.81 100 VAL A CA 1
ATOM 770 C C . VAL A 1 100 ? 0.782 9.954 13.306 1.00 98.81 100 VAL A C 1
ATOM 772 O O . VAL A 1 100 ? 1.956 9.582 13.244 1.00 98.81 100 VAL A O 1
ATOM 775 N N . ARG A 1 101 ? -0.233 9.080 13.329 1.00 98.88 101 ARG A N 1
ATOM 776 C CA . ARG A 1 101 ? -0.018 7.627 13.293 1.00 98.88 101 ARG A CA 1
ATOM 777 C C . ARG A 1 101 ? 0.445 7.184 11.911 1.00 98.88 101 ARG A C 1
ATOM 779 O O . ARG A 1 101 ? 1.390 6.403 11.832 1.00 98.88 101 ARG A O 1
ATOM 786 N N . MET A 1 102 ? -0.148 7.725 10.844 1.00 98.94 102 MET A N 1
ATOM 787 C CA . MET A 1 102 ? 0.268 7.437 9.471 1.00 98.94 102 MET A CA 1
ATOM 788 C C . MET A 1 102 ? 1.754 7.761 9.265 1.00 98.94 102 MET A C 1
ATOM 790 O O . MET A 1 102 ? 2.522 6.893 8.853 1.00 98.94 102 MET A O 1
ATOM 794 N N . GLN A 1 103 ? 2.191 8.964 9.650 1.00 98.94 103 GLN A N 1
ATOM 795 C CA . GLN A 1 103 ? 3.583 9.397 9.519 1.00 98.94 103 GLN A CA 1
ATOM 796 C C . GLN A 1 103 ? 4.551 8.489 10.288 1.00 98.94 103 GLN A C 1
ATOM 798 O O . GLN A 1 103 ? 5.608 8.127 9.765 1.00 98.94 103 GLN A O 1
ATOM 803 N N . LYS A 1 104 ? 4.187 8.088 11.517 1.00 98.88 104 LYS A N 1
ATOM 804 C CA . LYS A 1 104 ? 4.980 7.156 12.332 1.00 98.88 104 LYS A CA 1
ATOM 805 C C . LYS A 1 104 ? 5.191 5.825 11.608 1.00 98.88 104 LYS A C 1
ATOM 807 O O . LYS A 1 104 ? 6.320 5.343 11.543 1.00 98.88 104 LYS A O 1
ATOM 812 N N . TYR A 1 105 ? 4.132 5.234 11.061 1.00 98.94 105 TYR A N 1
ATOM 813 C CA . TYR A 1 105 ? 4.244 3.946 10.379 1.00 98.94 105 TYR A CA 1
ATOM 814 C C . TYR A 1 105 ? 5.012 4.035 9.064 1.00 98.94 105 TYR A C 1
ATOM 816 O O . TYR A 1 105 ? 5.850 3.174 8.820 1.00 98.94 105 TYR A O 1
ATOM 824 N N . LEU A 1 106 ? 4.812 5.077 8.250 1.00 98.88 106 LEU A N 1
ATOM 825 C CA . LEU A 1 106 ? 5.589 5.228 7.012 1.00 98.88 106 LEU A CA 1
ATOM 826 C C . LEU A 1 106 ? 7.087 5.372 7.287 1.00 98.88 106 LEU A C 1
ATOM 828 O O . LEU A 1 106 ? 7.893 4.796 6.558 1.00 98.88 106 LEU A O 1
ATOM 832 N N . LYS A 1 107 ? 7.459 6.056 8.378 1.00 98.88 107 LYS A N 1
ATOM 833 C CA . LYS A 1 107 ? 8.848 6.106 8.849 1.00 98.88 107 LYS A CA 1
ATOM 834 C C . LYS A 1 107 ? 9.360 4.723 9.255 1.00 98.88 107 LYS A C 1
ATOM 836 O O . LYS A 1 107 ? 10.428 4.314 8.807 1.00 98.88 107 LYS A O 1
ATOM 841 N N . ASN A 1 108 ? 8.586 3.987 10.052 1.00 98.69 108 ASN A N 1
ATOM 842 C CA . ASN A 1 108 ? 8.949 2.639 10.501 1.00 98.69 108 ASN A CA 1
ATOM 843 C C . ASN A 1 108 ? 9.021 1.610 9.361 1.00 98.69 108 ASN A C 1
ATOM 845 O O . ASN A 1 108 ? 9.736 0.620 9.476 1.00 98.69 108 ASN A O 1
ATOM 849 N N . PHE A 1 109 ? 8.266 1.819 8.283 1.00 98.81 109 PHE A N 1
ATOM 850 C CA . PHE A 1 109 ? 8.286 0.977 7.086 1.00 98.81 109 PHE A CA 1
ATOM 851 C C . PHE A 1 109 ? 9.303 1.445 6.043 1.00 98.81 109 PHE A C 1
ATOM 853 O O . PHE A 1 109 ? 9.440 0.786 5.018 1.00 98.81 109 PHE A O 1
ATOM 860 N N . SER A 1 110 ? 9.979 2.577 6.279 1.00 98.75 110 SER A N 1
ATOM 861 C CA . SER A 1 110 ? 10.869 3.222 5.304 1.00 98.75 110 SER A CA 1
ATOM 862 C C . SER A 1 110 ? 10.212 3.370 3.923 1.00 98.75 110 SER A C 1
ATOM 864 O O . SER A 1 110 ? 10.828 3.098 2.896 1.00 98.75 110 SER A O 1
ATOM 866 N N . TYR A 1 111 ? 8.934 3.769 3.913 1.00 98.88 111 TYR A N 1
ATOM 867 C CA . TYR A 1 111 ? 8.095 3.747 2.715 1.00 98.88 111 TYR A CA 1
ATOM 868 C C . TYR A 1 111 ? 8.286 5.016 1.874 1.00 98.88 111 TYR A C 1
ATOM 870 O O . TYR A 1 111 ? 7.677 6.060 2.140 1.00 98.88 111 TYR A O 1
ATOM 878 N N . GLY A 1 112 ? 9.124 4.908 0.844 1.00 98.81 112 GLY A N 1
ATOM 879 C CA . GLY A 1 112 ? 9.450 5.979 -0.091 1.00 98.81 112 GLY A CA 1
ATOM 880 C C . GLY A 1 112 ? 9.982 7.237 0.599 1.00 98.81 112 GLY A C 1
ATOM 881 O O . GLY A 1 112 ? 10.682 7.166 1.612 1.00 98.81 112 GLY A O 1
ATOM 882 N N . ASN A 1 113 ? 9.583 8.402 0.092 1.00 98.81 113 ASN A N 1
ATOM 883 C CA . ASN A 1 113 ? 9.945 9.703 0.658 1.00 98.81 113 ASN A CA 1
ATOM 884 C C . ASN A 1 113 ? 9.172 10.072 1.942 1.00 98.81 113 ASN A C 1
ATOM 886 O O . ASN A 1 113 ? 9.405 11.137 2.511 1.00 98.81 113 ASN A O 1
ATOM 890 N N . GLN A 1 114 ? 8.232 9.223 2.381 1.00 98.81 114 GLN A N 1
ATOM 891 C CA . GLN A 1 114 ? 7.454 9.360 3.621 1.00 98.81 114 GLN A CA 1
ATOM 892 C C . GLN A 1 114 ? 6.647 10.668 3.742 1.00 98.81 114 GLN A C 1
ATOM 894 O O . GLN A 1 114 ? 6.211 11.016 4.839 1.00 98.81 114 GLN A O 1
ATOM 899 N N . ASN A 1 115 ? 6.425 11.398 2.647 1.00 98.81 115 ASN A N 1
ATOM 900 C CA . ASN A 1 115 ? 5.777 12.705 2.684 1.00 98.81 115 ASN A CA 1
ATOM 901 C C . ASN A 1 115 ? 4.252 12.583 2.538 1.00 98.81 115 ASN A C 1
ATOM 903 O O . ASN A 1 115 ? 3.744 12.372 1.439 1.00 98.81 115 ASN A O 1
ATOM 907 N N . ILE A 1 116 ? 3.510 12.760 3.634 1.00 98.75 116 ILE A N 1
ATOM 908 C CA . ILE A 1 116 ? 2.035 12.690 3.630 1.00 98.75 116 ILE A CA 1
ATOM 909 C C . ILE A 1 116 ? 1.341 14.032 3.347 1.00 98.75 116 ILE A C 1
ATOM 911 O O . ILE A 1 116 ? 0.124 14.147 3.502 1.00 98.75 116 ILE A O 1
ATOM 915 N N . SER A 1 117 ? 2.082 15.058 2.921 1.00 98.50 117 SER A N 1
ATOM 916 C CA . SER A 1 117 ? 1.487 16.347 2.558 1.00 98.50 117 SER A CA 1
ATOM 917 C C . SER A 1 117 ? 0.513 16.206 1.384 1.00 98.50 117 SER A C 1
ATOM 919 O O . SER A 1 117 ? 0.705 15.395 0.473 1.00 98.50 117 SER A O 1
ATOM 921 N N . GLY A 1 118 ? -0.521 17.049 1.382 1.00 96.69 118 GLY A N 1
ATOM 922 C CA . GLY A 1 118 ? -1.570 17.069 0.357 1.00 96.69 118 GLY A CA 1
ATOM 923 C C . GLY A 1 118 ? -2.940 16.624 0.864 1.00 96.69 118 GLY A C 1
ATOM 924 O O . GLY A 1 118 ? -3.916 16.831 0.152 1.00 96.69 118 GLY A O 1
ATOM 925 N N . GLY A 1 119 ? -3.029 16.104 2.093 1.00 98.31 119 GLY A N 1
ATOM 926 C CA . GLY A 1 119 ? -4.265 15.746 2.797 1.00 98.31 119 GLY A CA 1
ATOM 927 C C . GLY A 1 119 ? -4.344 14.255 3.120 1.00 98.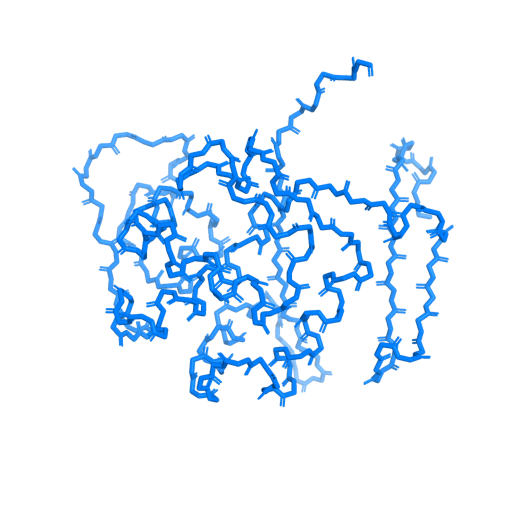31 119 GLY A C 1
ATOM 928 O O . GLY A 1 119 ? -4.061 13.414 2.263 1.00 98.31 119 GLY A O 1
ATOM 929 N N . ILE A 1 120 ? -4.747 13.931 4.353 1.00 98.75 120 ILE A N 1
ATOM 930 C CA . ILE A 1 120 ? -4.681 12.575 4.925 1.00 98.75 120 ILE A 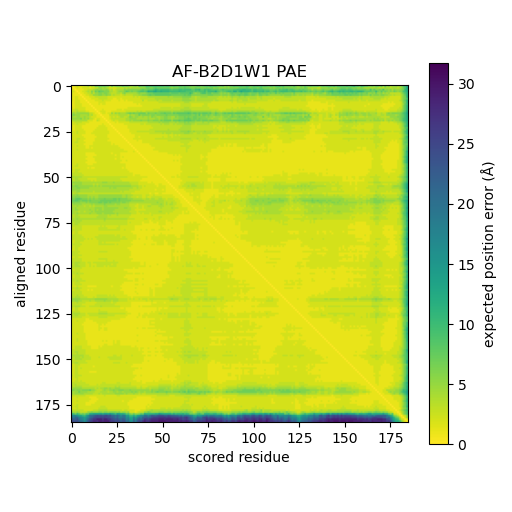CA 1
ATOM 931 C C . ILE A 1 120 ? -5.425 11.499 4.125 1.00 98.75 120 ILE A C 1
ATOM 933 O O . ILE A 1 120 ? -5.085 10.331 4.232 1.00 98.75 120 ILE A O 1
ATOM 937 N N . ASP A 1 121 ? -6.404 11.853 3.297 1.00 98.56 121 ASP A N 1
ATOM 938 C CA . ASP A 1 121 ? -7.179 10.914 2.481 1.00 98.56 121 ASP A CA 1
ATOM 939 C C . ASP A 1 121 ? -6.869 10.985 0.974 1.00 98.56 121 ASP A C 1
ATOM 941 O O . ASP A 1 121 ? -7.587 10.406 0.157 1.00 98.56 121 ASP A O 1
ATOM 945 N N . LYS A 1 122 ? -5.795 11.680 0.589 1.00 98.25 122 LYS A N 1
ATOM 946 C CA . LYS A 1 122 ? -5.389 11.853 -0.818 1.00 98.25 122 LYS A CA 1
ATOM 947 C C . LYS A 1 122 ? -3.882 11.871 -1.054 1.00 98.25 122 LYS A C 1
ATOM 949 O O . LYS A 1 122 ? -3.457 11.831 -2.208 1.00 98.25 122 LYS A O 1
ATOM 954 N N . PHE A 1 123 ? -3.053 11.878 -0.009 1.00 98.75 123 PHE A N 1
ATOM 955 C CA . PHE A 1 123 ? -1.601 12.042 -0.146 1.00 98.75 123 PHE A CA 1
ATOM 956 C C . PHE A 1 123 ? -0.916 10.994 -1.041 1.00 98.75 123 PHE A C 1
ATOM 958 O O . PHE A 1 123 ? 0.096 11.294 -1.670 1.00 98.75 123 PHE A O 1
ATOM 965 N N . TRP A 1 124 ? -1.484 9.787 -1.142 1.00 98.75 124 TRP A N 1
ATOM 966 C CA . TRP A 1 124 ? -0.991 8.709 -2.008 1.00 98.75 124 TRP A CA 1
ATOM 967 C C . TRP A 1 124 ? -1.562 8.732 -3.435 1.00 98.75 124 TRP A C 1
ATOM 969 O O . TRP A 1 124 ? -1.068 7.998 -4.291 1.00 98.75 124 TRP A O 1
ATOM 979 N N . LEU A 1 125 ? -2.613 9.520 -3.681 1.00 98.06 125 LEU A N 1
ATOM 980 C CA . LEU A 1 125 ? -3.278 9.665 -4.981 1.00 98.06 125 LEU A CA 1
ATOM 981 C C . LEU A 1 125 ? -2.762 10.892 -5.729 1.00 98.06 125 LEU A C 1
ATOM 983 O O . LEU A 1 125 ? -2.421 10.790 -6.898 1.00 98.06 125 LEU A O 1
ATOM 987 N N . GLU A 1 126 ? -2.694 12.027 -5.034 1.00 97.31 126 GLU A N 1
ATOM 988 C CA . GLU A 1 126 ? -2.463 13.353 -5.627 1.00 97.31 126 GLU A CA 1
ATOM 989 C C . GLU A 1 126 ? -1.481 14.206 -4.804 1.00 97.31 126 GLU A C 1
ATOM 991 O O . GLU A 1 126 ? -1.085 15.290 -5.226 1.00 97.31 126 GLU A O 1
ATOM 996 N N . GLY A 1 127 ? -1.090 13.747 -3.610 1.00 97.88 127 GLY A N 1
ATOM 997 C CA . GLY A 1 127 ? -0.201 14.499 -2.726 1.00 97.88 127 GLY A CA 1
ATOM 998 C C . GLY A 1 127 ? 1.280 14.323 -3.040 1.00 97.88 127 GLY A C 1
ATOM 999 O O . GLY A 1 127 ? 1.690 14.118 -4.184 1.00 97.88 127 GLY A O 1
ATOM 1000 N N . GLN A 1 128 ? 2.104 14.427 -1.998 1.00 98.44 128 GLN A N 1
ATOM 1001 C CA . GLN A 1 128 ? 3.565 14.479 -2.117 1.00 98.44 128 GLN A CA 1
ATOM 1002 C C . GLN A 1 128 ? 4.269 13.143 -1.842 1.00 98.44 128 GLN A C 1
ATOM 1004 O O . GLN A 1 128 ? 5.493 13.073 -1.959 1.00 98.44 128 GLN A O 1
ATOM 1009 N N . LEU A 1 129 ? 3.529 12.069 -1.540 1.00 98.88 129 LEU A N 1
ATOM 1010 C CA . LEU A 1 129 ? 4.138 10.759 -1.314 1.00 98.88 129 LEU A CA 1
ATOM 1011 C C . LEU A 1 129 ? 4.701 10.212 -2.625 1.00 98.88 129 LEU A C 1
ATOM 1013 O O . LEU A 1 129 ? 3.997 10.146 -3.636 1.00 98.88 129 LEU A O 1
ATOM 1017 N N . ARG A 1 130 ? 5.963 9.797 -2.613 1.00 98.88 130 ARG A N 1
ATOM 1018 C CA . ARG A 1 130 ? 6.628 9.164 -3.753 1.00 98.88 130 ARG A CA 1
ATOM 1019 C C . ARG A 1 130 ? 7.375 7.919 -3.292 1.00 98.88 130 ARG A C 1
ATOM 1021 O O . ARG A 1 130 ? 7.879 7.891 -2.175 1.00 98.88 130 ARG A O 1
ATOM 1028 N N . ILE A 1 131 ? 7.410 6.889 -4.131 1.00 98.88 131 ILE A N 1
ATOM 1029 C CA . ILE A 1 131 ? 8.148 5.644 -3.891 1.00 98.88 131 ILE A CA 1
ATOM 1030 C C . ILE A 1 131 ? 8.678 5.082 -5.216 1.00 98.88 131 ILE A C 1
ATOM 1032 O O . ILE A 1 131 ? 8.026 5.214 -6.254 1.00 98.88 131 ILE A O 1
ATOM 1036 N N . SER A 1 132 ? 9.868 4.484 -5.195 1.00 98.88 132 SER A N 1
ATOM 1037 C CA . SER A 1 132 ? 10.493 3.845 -6.359 1.00 98.88 132 SER A CA 1
ATOM 1038 C C . SER A 1 132 ? 10.133 2.359 -6.475 1.00 98.88 132 SER A C 1
ATOM 1040 O O . SER A 1 132 ? 9.613 1.756 -5.533 1.00 98.88 132 SER A O 1
ATOM 1042 N N . ALA A 1 133 ? 10.427 1.739 -7.622 1.00 98.81 133 ALA A N 1
ATOM 1043 C CA . ALA A 1 133 ? 10.224 0.299 -7.803 1.00 98.81 133 ALA A CA 1
ATOM 1044 C C . ALA A 1 133 ? 11.147 -0.523 -6.886 1.00 98.81 133 ALA A C 1
ATOM 1046 O O . ALA A 1 133 ? 10.710 -1.517 -6.312 1.00 98.81 133 ALA A O 1
ATOM 1047 N N . VAL A 1 134 ? 12.393 -0.076 -6.691 1.00 98.75 134 VAL A N 1
ATOM 1048 C CA . VAL A 1 134 ? 13.334 -0.706 -5.749 1.00 98.75 134 VAL A CA 1
ATOM 1049 C C . VAL A 1 134 ? 12.779 -0.675 -4.324 1.00 98.75 134 VAL A C 1
ATOM 1051 O O . VAL A 1 134 ? 12.691 -1.720 -3.682 1.00 98.75 134 VAL A O 1
ATOM 1054 N N . ASN A 1 135 ? 12.307 0.484 -3.856 1.00 98.81 135 ASN A N 1
ATOM 1055 C CA . ASN A 1 135 ? 11.785 0.603 -2.496 1.00 98.81 135 ASN A CA 1
ATOM 1056 C C . ASN A 1 135 ? 10.471 -0.178 -2.292 1.00 98.81 135 ASN A C 1
ATOM 1058 O O . ASN A 1 135 ? 10.245 -0.740 -1.222 1.00 98.81 135 ASN A O 1
ATOM 1062 N N . GLN A 1 136 ? 9.634 -0.307 -3.331 1.00 98.94 136 GLN A N 1
ATOM 1063 C CA . GLN A 1 136 ? 8.475 -1.214 -3.301 1.00 98.94 136 GLN A CA 1
ATOM 1064 C C . GLN A 1 136 ? 8.904 -2.671 -3.089 1.00 98.94 136 GLN A C 1
ATOM 1066 O O . GLN A 1 136 ? 8.288 -3.370 -2.287 1.00 98.94 136 GLN A O 1
ATOM 1071 N N . VAL A 1 137 ? 9.959 -3.138 -3.768 1.00 98.81 137 VAL A N 1
ATOM 1072 C CA . VAL A 1 137 ? 10.465 -4.507 -3.586 1.00 98.81 137 VAL A CA 1
ATOM 1073 C C . VAL A 1 137 ? 10.995 -4.722 -2.169 1.00 98.81 137 VAL A C 1
ATOM 1075 O O . VAL A 1 137 ? 10.663 -5.730 -1.552 1.00 98.81 137 VAL A O 1
ATOM 1078 N N . GLU A 1 138 ? 11.763 -3.779 -1.626 1.00 98.75 138 GLU A N 1
ATOM 1079 C CA . GLU A 1 138 ? 12.280 -3.846 -0.249 1.00 98.75 138 GLU A CA 1
ATOM 1080 C C . GLU A 1 138 ? 11.145 -3.908 0.788 1.00 98.75 138 GLU A C 1
ATOM 1082 O O . GLU A 1 138 ? 11.171 -4.713 1.728 1.00 98.75 138 GLU A O 1
ATOM 1087 N N . PHE A 1 139 ? 10.104 -3.095 0.592 1.00 98.94 139 PHE A N 1
ATOM 1088 C CA . PHE A 1 139 ? 8.908 -3.112 1.429 1.00 98.94 139 PHE A CA 1
ATOM 1089 C C . PHE A 1 139 ? 8.157 -4.452 1.328 1.00 98.94 139 PHE A C 1
ATOM 1091 O O . PHE A 1 139 ? 7.787 -5.034 2.351 1.00 98.94 139 PHE A O 1
ATOM 1098 N N . LEU A 1 140 ? 7.961 -4.975 0.113 1.00 98.88 140 LEU A N 1
ATOM 1099 C CA . LEU A 1 140 ? 7.280 -6.252 -0.124 1.00 98.88 140 LEU A CA 1
ATOM 1100 C C . LEU A 1 140 ? 8.074 -7.448 0.419 1.00 98.88 140 LEU A C 1
ATOM 1102 O O . LEU A 1 140 ? 7.478 -8.360 0.989 1.00 98.88 140 LEU A O 1
ATOM 1106 N N . GLU A 1 141 ? 9.402 -7.442 0.308 1.00 98.81 141 GLU A N 1
ATOM 1107 C CA . GLU A 1 141 ? 10.269 -8.447 0.931 1.00 98.81 141 GLU A CA 1
ATOM 1108 C C . GLU A 1 141 ? 10.131 -8.416 2.459 1.00 98.81 141 GLU A C 1
ATOM 1110 O O . GLU A 1 141 ? 9.993 -9.460 3.103 1.00 98.81 141 GLU A O 1
ATOM 1115 N N . SER A 1 142 ? 10.103 -7.218 3.047 1.00 98.81 142 SER A N 1
ATOM 1116 C CA . SER A 1 142 ? 9.903 -7.050 4.486 1.00 98.81 142 SER A CA 1
ATOM 1117 C C . SER A 1 142 ? 8.540 -7.589 4.931 1.00 98.81 142 SER A C 1
ATOM 1119 O O . SER A 1 142 ? 8.472 -8.317 5.922 1.00 98.81 142 SER A O 1
ATOM 1121 N N . LEU A 1 143 ? 7.471 -7.324 4.173 1.00 98.88 143 LEU A N 1
ATOM 1122 C CA . LEU A 1 143 ? 6.143 -7.904 4.410 1.00 98.88 143 LEU A CA 1
ATOM 1123 C C . LEU A 1 143 ? 6.155 -9.436 4.285 1.00 98.88 143 LEU A C 1
ATOM 1125 O O . LEU A 1 143 ? 5.609 -10.147 5.133 1.00 98.88 143 LEU A O 1
ATOM 1129 N N . TYR A 1 144 ? 6.791 -9.963 3.237 1.00 98.75 144 TYR A N 1
ATOM 1130 C CA . TYR A 1 144 ? 6.893 -11.400 2.989 1.00 98.75 144 TYR A CA 1
ATOM 1131 C C . TYR A 1 144 ? 7.522 -12.125 4.185 1.00 98.75 144 TYR A C 1
ATOM 1133 O O . TYR A 1 144 ? 6.931 -13.070 4.721 1.00 98.75 144 TYR A O 1
ATOM 1141 N N . LEU A 1 145 ? 8.653 -11.605 4.672 1.00 98.69 145 LEU A N 1
ATOM 1142 C CA . LEU A 1 145 ? 9.420 -12.157 5.791 1.00 98.69 145 LEU A CA 1
ATOM 1143 C C . LEU A 1 145 ? 8.841 -11.831 7.179 1.00 98.69 145 LEU A C 1
ATOM 1145 O O . LEU A 1 145 ? 9.393 -12.279 8.183 1.00 98.69 145 LEU A O 1
ATOM 1149 N N . ASN A 1 146 ? 7.725 -11.101 7.254 1.00 98.81 146 ASN A N 1
ATOM 1150 C CA . ASN A 1 146 ? 7.119 -10.599 8.492 1.00 98.81 146 ASN A CA 1
ATOM 1151 C C . ASN A 1 146 ? 8.048 -9.668 9.305 1.00 98.81 146 ASN A C 1
ATOM 1153 O O . ASN A 1 146 ? 8.057 -9.708 10.534 1.00 98.81 146 ASN A O 1
ATOM 1157 N N . LYS A 1 147 ? 8.873 -8.871 8.620 1.00 98.75 147 LYS A N 1
ATOM 1158 C CA . LYS A 1 147 ? 9.887 -7.976 9.203 1.00 98.75 147 LYS A CA 1
ATOM 1159 C C . LYS A 1 147 ? 9.446 -6.518 9.302 1.00 98.75 147 LYS A C 1
ATOM 1161 O O . LYS A 1 147 ? 10.211 -5.699 9.807 1.00 98.75 147 LYS A O 1
ATOM 1166 N N . LEU A 1 148 ? 8.252 -6.167 8.823 1.00 98.81 148 LEU A N 1
ATOM 1167 C CA . LEU A 1 148 ? 7.724 -4.828 9.068 1.00 98.81 148 LEU A CA 1
ATOM 1168 C C . LEU A 1 148 ? 7.505 -4.625 10.571 1.00 98.81 148 LEU A C 1
ATOM 1170 O O . LEU A 1 148 ? 7.242 -5.579 11.303 1.00 98.81 148 LEU A O 1
ATOM 1174 N N . SER A 1 149 ? 7.577 -3.370 11.019 1.00 98.50 149 SER A N 1
ATOM 1175 C CA . SER A 1 149 ? 7.289 -2.975 12.407 1.00 98.50 149 SER A CA 1
ATOM 1176 C C . SER A 1 149 ? 5.778 -3.015 12.693 1.00 98.50 149 SER A C 1
ATOM 1178 O O . SER A 1 149 ? 5.153 -1.981 12.922 1.00 98.50 149 SER A O 1
ATOM 1180 N N . ALA A 1 150 ? 5.199 -4.208 12.592 1.00 98.69 150 ALA A N 1
ATOM 1181 C CA . ALA A 1 150 ? 3.796 -4.553 12.779 1.00 98.69 150 ALA A CA 1
ATOM 1182 C C . ALA A 1 150 ? 3.708 -6.010 13.263 1.00 98.69 150 ALA A C 1
ATOM 1184 O O . ALA A 1 150 ? 4.640 -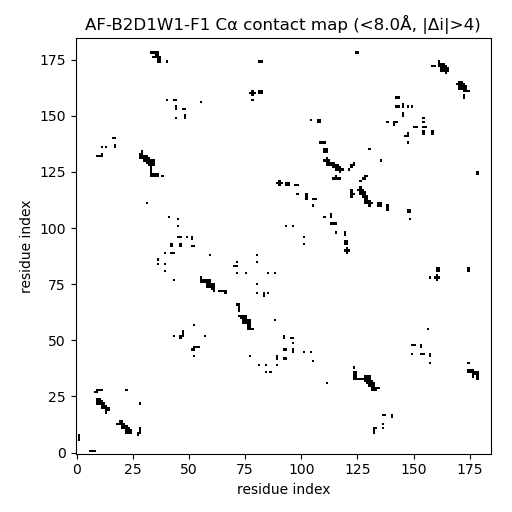6.796 13.065 1.00 98.69 150 ALA A O 1
ATOM 1185 N N . SER A 1 151 ? 2.591 -6.408 13.865 1.00 98.81 151 SER A N 1
ATOM 1186 C CA . SER A 1 151 ? 2.378 -7.796 14.272 1.00 98.81 151 SER A CA 1
ATOM 1187 C C . SER A 1 151 ? 2.484 -8.765 13.087 1.00 98.81 151 SER A C 1
ATOM 1189 O O . SER A 1 151 ? 2.168 -8.448 11.933 1.00 98.81 151 SER A O 1
ATOM 1191 N N . LYS A 1 152 ? 2.945 -9.988 13.370 1.00 98.81 152 LYS A N 1
ATOM 1192 C CA . LYS A 1 152 ? 3.000 -11.065 12.371 1.00 98.81 152 LYS A CA 1
ATOM 1193 C C . LYS A 1 152 ? 1.602 -11.407 11.848 1.00 98.81 152 LYS A C 1
ATOM 1195 O O . LYS A 1 152 ? 1.452 -11.675 10.663 1.00 98.81 152 LYS A O 1
ATOM 1200 N N . GLU A 1 153 ? 0.599 -11.373 12.720 1.00 98.81 153 GLU A N 1
ATOM 1201 C CA . GLU A 1 153 ? -0.803 -11.633 12.386 1.00 98.81 153 GLU A CA 1
ATOM 1202 C C . GLU A 1 153 ? -1.318 -10.665 11.315 1.00 98.81 153 GLU A C 1
ATOM 1204 O O . GLU A 1 153 ? -1.727 -11.100 10.240 1.00 98.81 153 GLU A O 1
ATOM 1209 N N . ASN A 1 154 ? -1.169 -9.355 11.529 1.00 98.88 154 ASN A N 1
ATOM 1210 C CA . ASN A 1 154 ? -1.635 -8.352 10.571 1.00 98.88 154 ASN A CA 1
ATOM 1211 C C . ASN A 1 154 ? -0.893 -8.422 9.229 1.00 98.88 154 ASN A C 1
ATOM 1213 O O . ASN A 1 154 ? -1.486 -8.215 8.168 1.00 98.88 154 ASN A O 1
ATOM 1217 N N . GLN A 1 155 ? 0.394 -8.778 9.246 1.00 98.88 155 GLN A N 1
ATOM 1218 C CA . GLN A 1 155 ? 1.154 -9.030 8.020 1.00 98.88 155 GLN A CA 1
ATOM 1219 C C . GLN A 1 155 ? 0.632 -10.259 7.255 1.00 98.88 155 GLN A C 1
ATOM 1221 O O . GLN A 1 155 ? 0.568 -10.227 6.025 1.00 98.88 155 GLN A O 1
ATOM 1226 N N . LEU A 1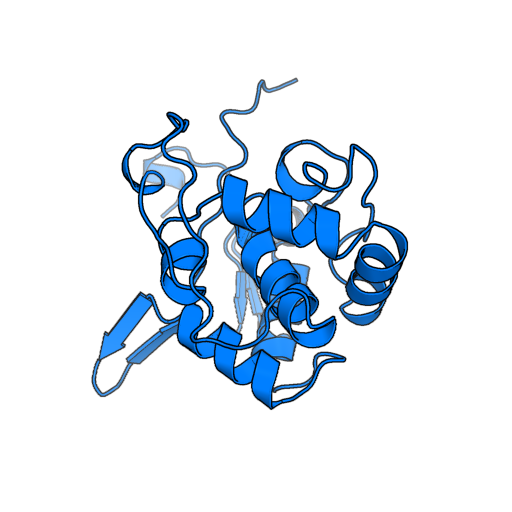 156 ? 0.231 -11.333 7.946 1.00 98.88 156 LEU A N 1
ATOM 1227 C CA . LEU A 1 156 ? -0.372 -12.514 7.317 1.00 98.88 156 LEU A CA 1
ATOM 1228 C C . LEU A 1 156 ? -1.750 -12.201 6.718 1.00 98.88 156 LEU A C 1
ATOM 1230 O O . LEU A 1 156 ? -1.972 -12.541 5.557 1.00 98.88 156 LEU A O 1
ATOM 1234 N N . ILE A 1 157 ? -2.606 -11.476 7.447 1.00 98.88 157 ILE A N 1
ATOM 1235 C CA . ILE A 1 157 ? -3.922 -11.022 6.963 1.00 98.88 157 ILE A CA 1
ATOM 1236 C C . ILE A 1 157 ? -3.780 -10.254 5.643 1.00 98.88 157 ILE A C 1
ATOM 1238 O O . ILE A 1 157 ? -4.473 -10.527 4.660 1.00 98.88 157 ILE A O 1
ATOM 1242 N N . VAL A 1 158 ? -2.850 -9.295 5.587 1.00 98.88 158 VAL A N 1
ATOM 1243 C CA . VAL A 1 158 ? -2.654 -8.486 4.378 1.00 98.88 158 VAL A CA 1
ATOM 1244 C C . VAL A 1 158 ? -2.058 -9.312 3.239 1.00 98.88 158 VAL A C 1
ATOM 1246 O O . VAL A 1 158 ? -2.487 -9.148 2.099 1.00 98.88 158 VAL A O 1
ATOM 1249 N N . LYS A 1 159 ? -1.134 -10.245 3.508 1.00 98.88 159 LYS A N 1
ATOM 1250 C CA . LYS A 1 159 ? -0.627 -11.159 2.469 1.00 98.88 159 LYS A CA 1
ATOM 1251 C C . LYS A 1 159 ? -1.743 -12.002 1.869 1.00 98.88 159 LYS A C 1
ATOM 1253 O O . LYS A 1 159 ? -1.823 -12.093 0.646 1.00 98.88 159 LYS A O 1
ATOM 1258 N N . GLU A 1 160 ? -2.625 -12.561 2.688 1.00 98.75 160 GLU A N 1
ATOM 1259 C CA . GLU A 1 160 ? -3.770 -13.325 2.195 1.00 98.75 160 GLU A CA 1
ATOM 1260 C C . GLU A 1 160 ? -4.704 -12.452 1.350 1.00 98.75 160 GLU A C 1
ATOM 1262 O O . GLU A 1 160 ? -5.131 -12.857 0.270 1.00 98.75 160 GLU A O 1
ATOM 1267 N N . ALA A 1 161 ? -4.959 -11.208 1.762 1.00 98.69 161 ALA A N 1
ATOM 1268 C CA . ALA A 1 161 ? -5.765 -10.269 0.984 1.00 98.69 161 ALA A CA 1
ATOM 1269 C C . ALA A 1 161 ? -5.161 -9.925 -0.396 1.00 98.69 161 ALA A C 1
ATOM 1271 O O . ALA A 1 161 ? -5.898 -9.535 -1.307 1.00 98.69 161 ALA A O 1
ATOM 1272 N N . LEU A 1 162 ? -3.846 -10.103 -0.564 1.00 98.88 162 LEU A N 1
ATOM 1273 C CA . LEU A 1 162 ? -3.112 -9.837 -1.802 1.00 98.88 162 LEU A CA 1
ATOM 1274 C C . LEU A 1 162 ? -3.040 -11.022 -2.767 1.00 98.88 162 LEU A C 1
ATOM 1276 O O . LEU A 1 162 ? -2.584 -10.821 -3.888 1.00 98.88 162 LEU A O 1
ATOM 1280 N N . VAL A 1 163 ? -3.493 -12.223 -2.386 1.00 98.75 163 VAL A N 1
ATOM 1281 C CA . VAL A 1 163 ? -3.518 -13.375 -3.306 1.00 98.75 163 VAL A CA 1
ATOM 1282 C C . VAL A 1 163 ? -4.426 -13.069 -4.498 1.00 98.75 163 VAL A C 1
ATOM 1284 O O . VAL A 1 163 ? -5.624 -12.834 -4.302 1.00 98.75 163 VAL A O 1
ATOM 1287 N N . THR A 1 164 ? -3.867 -13.089 -5.706 1.00 98.31 164 THR A N 1
ATOM 1288 C CA . THR A 1 164 ? -4.556 -12.791 -6.976 1.00 98.31 164 THR A CA 1
ATOM 1289 C C . THR A 1 164 ? -4.581 -13.975 -7.935 1.00 98.31 164 THR A C 1
ATOM 1291 O O . THR A 1 164 ? -5.517 -14.086 -8.721 1.00 98.31 164 THR A O 1
ATOM 1294 N N . GLU A 1 165 ? -3.618 -14.888 -7.826 1.00 98.31 165 GLU A N 1
ATOM 1295 C CA . GLU A 1 165 ? -3.560 -16.125 -8.603 1.00 98.31 165 GLU A CA 1
ATOM 1296 C C . GLU A 1 165 ? -2.994 -17.245 -7.729 1.00 98.31 165 GLU A C 1
ATOM 1298 O O . GLU A 1 165 ? -2.065 -17.013 -6.953 1.00 98.31 165 GLU A O 1
ATOM 1303 N N . ALA A 1 166 ? -3.564 -18.446 -7.827 1.00 98.06 166 ALA A N 1
ATOM 1304 C CA . ALA A 1 166 ? -3.146 -19.604 -7.048 1.00 98.06 166 ALA A CA 1
ATOM 1305 C C . ALA A 1 166 ? -3.295 -20.893 -7.865 1.00 98.06 166 ALA A C 1
ATOM 1307 O O . ALA A 1 166 ? -4.358 -21.171 -8.420 1.00 98.06 166 ALA A O 1
ATOM 1308 N N . ALA A 1 167 ? -2.232 -21.687 -7.883 1.00 97.69 167 ALA A N 1
ATOM 1309 C CA . ALA A 1 167 ? -2.139 -23.017 -8.468 1.00 97.69 167 ALA A CA 1
ATOM 1310 C C . ALA A 1 167 ? -1.295 -23.919 -7.540 1.00 97.69 167 ALA A C 1
ATOM 1312 O O . ALA A 1 167 ? -0.638 -23.404 -6.63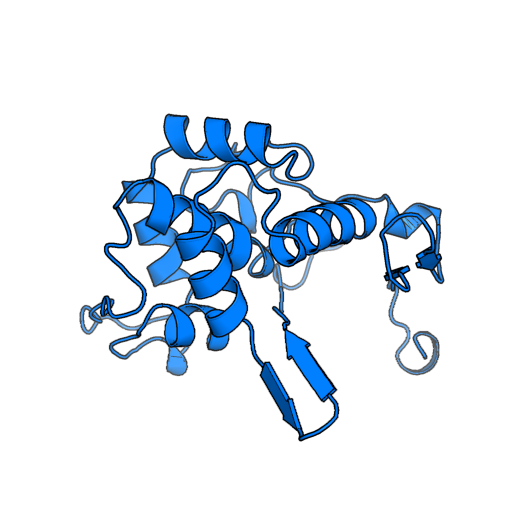3 1.00 97.69 167 ALA A O 1
ATOM 1313 N N . PRO A 1 168 ? -1.265 -25.251 -7.740 1.00 97.25 168 PRO A N 1
ATOM 1314 C CA . PRO A 1 168 ? -0.529 -26.160 -6.853 1.00 97.25 168 PRO A CA 1
ATOM 1315 C C . PRO A 1 168 ? 0.957 -25.815 -6.654 1.00 97.25 168 PRO A C 1
ATOM 1317 O O . PRO A 1 168 ? 1.481 -26.006 -5.561 1.00 97.25 168 PRO A O 1
ATOM 1320 N N . GLU A 1 169 ? 1.623 -25.275 -7.679 1.00 97.12 169 GLU A N 1
ATOM 1321 C CA . GLU A 1 169 ? 3.064 -24.968 -7.659 1.00 97.12 169 GLU A CA 1
ATOM 1322 C C . GLU A 1 169 ? 3.376 -23.470 -7.805 1.00 97.12 169 GLU A C 1
ATOM 1324 O O . GLU A 1 169 ? 4.541 -23.084 -7.908 1.00 97.12 169 GLU A O 1
ATOM 1329 N N . TYR A 1 170 ? 2.357 -22.602 -7.816 1.00 96.25 170 TYR A N 1
ATOM 1330 C CA . TYR A 1 170 ? 2.573 -21.163 -7.937 1.00 96.25 170 TYR A CA 1
ATOM 1331 C C . TYR A 1 170 ? 1.500 -20.337 -7.230 1.00 96.25 170 TYR A C 1
ATOM 1333 O O . TYR A 1 170 ? 0.313 -20.650 -7.277 1.00 96.25 170 TYR A O 1
ATOM 1341 N N . LEU A 1 171 ? 1.930 -19.255 -6.583 1.00 98.38 171 LEU A N 1
ATOM 1342 C CA . LEU A 1 171 ? 1.070 -18.344 -5.838 1.00 98.38 171 LEU A CA 1
ATOM 1343 C C . LEU A 1 171 ? 1.516 -16.904 -6.093 1.00 98.38 171 LEU A C 1
ATOM 1345 O O . LEU A 1 171 ? 2.662 -16.544 -5.812 1.00 98.38 171 LEU A O 1
ATOM 1349 N N . VAL A 1 172 ? 0.602 -16.074 -6.593 1.00 98.75 172 VAL A N 1
ATOM 1350 C CA . VAL A 1 172 ? 0.839 -14.647 -6.832 1.00 98.75 172 VAL A CA 1
ATOM 1351 C C . VAL A 1 172 ? 0.164 -13.831 -5.752 1.00 98.75 172 VAL A C 1
ATOM 1353 O O . VAL A 1 172 ? -1.053 -13.892 -5.565 1.00 98.75 172 VAL A O 1
ATOM 1356 N N . HIS A 1 173 ? 0.963 -12.991 -5.105 1.00 98.81 173 HIS A N 1
ATOM 1357 C CA . HIS A 1 173 ? 0.476 -11.874 -4.315 1.00 98.81 173 HIS A CA 1
ATOM 1358 C C . HIS A 1 173 ? 0.755 -10.595 -5.096 1.00 98.81 173 HIS A C 1
ATOM 1360 O O . HIS A 1 173 ? 1.914 -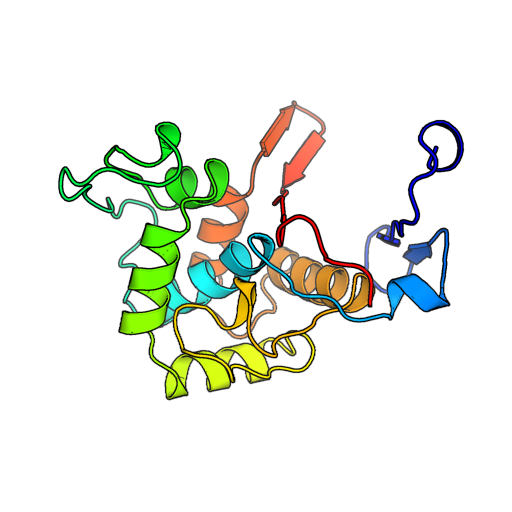10.292 -5.380 1.00 98.81 173 HIS A O 1
ATOM 1366 N N . SER A 1 174 ? -0.276 -9.841 -5.468 1.00 98.81 174 SER A N 1
ATOM 1367 C CA . SER A 1 174 ? -0.073 -8.622 -6.251 1.00 98.81 174 SER A CA 1
ATOM 1368 C C . SER A 1 174 ? -1.078 -7.524 -5.933 1.00 98.81 174 SER A C 1
ATOM 1370 O O . SER A 1 174 ? -2.159 -7.747 -5.385 1.00 98.81 174 SER A O 1
ATOM 1372 N N . LYS A 1 175 ? -0.699 -6.289 -6.278 1.00 98.88 175 LYS A N 1
ATOM 1373 C CA . LYS A 1 175 ? -1.575 -5.124 -6.209 1.00 98.88 175 LYS A CA 1
ATOM 1374 C C . LYS A 1 175 ? -1.297 -4.173 -7.361 1.00 98.88 175 LYS A C 1
ATOM 1376 O O . LYS A 1 175 ? -0.171 -3.741 -7.567 1.00 98.88 175 LYS A O 1
ATOM 1381 N N . THR A 1 176 ? -2.356 -3.778 -8.054 1.00 98.56 176 THR A N 1
ATOM 1382 C CA . THR A 1 176 ? -2.307 -2.758 -9.107 1.00 98.56 176 THR A CA 1
ATOM 1383 C C . THR A 1 176 ? -2.379 -1.334 -8.546 1.00 98.56 176 THR A C 1
ATOM 1385 O O . THR A 1 176 ? -3.012 -1.083 -7.509 1.00 98.56 176 THR A O 1
ATOM 1388 N N . GLY A 1 177 ? -1.784 -0.384 -9.268 1.00 98.25 177 GLY A N 1
ATOM 1389 C CA . GLY A 1 177 ? -1.862 1.051 -9.009 1.00 98.25 177 GLY A CA 1
ATOM 1390 C C . GLY A 1 177 ? -2.063 1.828 -10.309 1.00 98.25 177 GLY A C 1
ATOM 1391 O O . GLY A 1 177 ? -1.448 1.504 -11.317 1.00 98.25 177 GLY A O 1
ATOM 1392 N N . PHE A 1 178 ? -2.930 2.838 -10.280 1.00 97.94 178 PHE A N 1
ATOM 1393 C CA . PHE A 1 178 ? -3.137 3.779 -11.379 1.00 97.94 178 PHE A CA 1
ATOM 1394 C C . PHE A 1 178 ? -3.404 5.157 -10.776 1.00 97.94 178 PHE A C 1
ATOM 1396 O O . PHE A 1 178 ? -4.352 5.307 -10.004 1.00 97.94 178 PHE A O 1
ATOM 1403 N N . SER A 1 179 ? -2.536 6.127 -11.061 1.00 95.06 179 SER A N 1
ATOM 1404 C CA . SER A 1 179 ? -2.633 7.502 -10.548 1.00 95.06 179 SER A CA 1
ATOM 1405 C C . SER A 1 179 ? -3.541 8.402 -11.389 1.00 95.06 179 SER A C 1
ATOM 1407 O O . SER A 1 179 ? -3.787 9.534 -10.998 1.00 95.06 179 SER A O 1
ATOM 1409 N N . GLY A 1 180 ? -4.027 7.918 -12.536 1.00 92.69 180 GLY A N 1
ATOM 1410 C CA . GLY A 1 180 ? -4.685 8.733 -13.555 1.00 92.69 180 GLY A CA 1
ATOM 1411 C C . GLY A 1 180 ? -3.797 8.934 -14.782 1.00 92.69 180 GLY A C 1
ATOM 1412 O O . GLY A 1 180 ? -2.625 8.551 -14.792 1.00 92.69 180 GLY A O 1
ATOM 1413 N N . VAL A 1 181 ? -4.373 9.521 -15.829 1.00 82.81 181 VAL A N 1
ATOM 1414 C CA . VAL A 1 181 ? -3.612 9.969 -16.998 1.00 82.81 181 VAL A CA 1
ATOM 1415 C C . VAL A 1 181 ? -2.876 11.246 -16.597 1.00 82.81 181 VAL A C 1
ATOM 1417 O O . VAL A 1 181 ? -3.504 12.247 -16.262 1.00 82.81 181 VAL A O 1
ATOM 1420 N N . GLY A 1 182 ? -1.547 11.192 -16.512 1.00 63.94 182 GLY A N 1
ATOM 1421 C CA . GLY A 1 182 ? -0.761 12.396 -16.258 1.00 63.94 182 GLY A CA 1
ATOM 1422 C C . GLY A 1 182 ? -0.978 13.401 -17.388 1.00 63.94 182 GLY A C 1
ATOM 1423 O O . GLY A 1 182 ? -1.078 13.012 -18.549 1.00 63.94 182 GLY A O 1
ATOM 1424 N N . THR A 1 183 ? -1.031 14.689 -17.066 1.00 43.47 183 THR A N 1
ATOM 1425 C CA . THR A 1 183 ? -0.650 15.712 -18.038 1.00 43.47 183 THR A CA 1
ATOM 1426 C C . THR A 1 183 ? 0.869 15.736 -18.017 1.00 43.47 183 THR A C 1
ATOM 1428 O O . THR A 1 183 ? 1.449 16.104 -16.994 1.00 43.47 183 THR A O 1
ATOM 1431 N N . GLU A 1 184 ? 1.526 15.269 -19.076 1.00 38.75 184 GLU A N 1
ATOM 1432 C CA . GLU A 1 184 ? 2.950 15.557 -19.235 1.00 38.75 184 GLU A CA 1
ATOM 1433 C C . GLU A 1 184 ? 3.126 17.082 -19.169 1.00 38.75 184 GLU A C 1
ATOM 1435 O O . GLU A 1 184 ? 2.482 17.817 -19.918 1.00 38.75 184 GLU A O 1
ATOM 1440 N N . SER A 1 185 ? 3.927 17.548 -18.213 1.00 33.50 185 SER A N 1
ATOM 1441 C CA . SER A 1 185 ? 4.471 18.906 -18.179 1.00 33.50 185 SER A CA 1
ATOM 1442 C C . SER A 1 185 ? 5.972 18.817 -18.355 1.00 33.50 185 SER A C 1
ATOM 1444 O O . SER A 1 185 ? 6.562 18.033 -17.569 1.00 33.50 185 SER A O 1
#

InterPro domains:
  IPR001460 Penicillin-binding protein, transpeptidase [PF00905] (29-183)
  IPR002137 Beta-lactamase, class-D active site [PS00337] (35-45)
  IPR012338 Beta-lactamase/transpeptidase-like [G3DSA:3.40.710.10] (1-185)
  IPR012338 Beta-lactamase/transpeptidase-like [SSF56601] (4-181)
  IPR050515 Class D beta-lactamase/transpeptidase [PTHR30627] (28-114)

Organism: Pseudomonas aeruginosa (NCBI:txid287)

Mean predicted aligned error: 2.87 Å